Protein AF-A0AAV8DU02-F1 (afdb_monomer)

pLDDT: mean 76.35, std 19.29, range [28.73, 97.0]

Mean predicted aligned error: 10.82 Å

Organism: NCBI:txid906938

Foldseek 3Di:
DDDDPPPDPPPPVFDLLLVVLLVVLVVQLVCCVPPVDDPPPPDDPDQDFLLVQFDPNLSSLLLNLLSVLLLVLLQPDDPVCLPDDPVVLLVVLLVSLLVSLLVSLVVSLQVLCVVVVHDPADFDVVLVVCSNPDCVLSVCCVPVVCSLVSSQLSSCSNPVAGDPPDPDHNVCCSVCVSVNVVVVSSSSSSVNSVSVLVCVLPDNPGRHDPPDDPPDDRDRGPDDSVRSVVSCVSNPD

Secondary structure (DSSP, 8-state):
----------------HHHHHHHHHHHHHHHHHHH-S-------SS---GGGGS-HHHHHHHHHHHHHHHHHHHHTS-GGGGGS-HHHHHHHHHHHHHHHHHHHHHHHHHHHHHHHT-------HHHHHHHHH--HHHHHHHHSS-HHHHHHHHHHHHHSS--SS-S--HHHHHHHHHHHHHHHHHHHHHHHHHHHHHHHHS-S-SS--TTS-TT---------HHHHHHHHHTTT-

Structure (mmCIF, N/CA/C/O backbone):
data_AF-A0AAV8DU02-F1
#
_entry.id   AF-A0AAV8DU02-F1
#
loop_
_atom_site.group_PDB
_atom_site.id
_atom_site.type_symbol
_atom_site.label_atom_id
_atom_site.label_alt_id
_atom_site.label_comp_id
_atom_site.label_asym_id
_atom_site.label_entity_id
_atom_site.label_seq_id
_atom_site.pdbx_PDB_ins_code
_atom_site.Cartn_x
_atom_site.Cartn_y
_atom_site.Cartn_z
_atom_site.occupancy
_atom_site.B_iso_or_equiv
_atom_site.auth_seq_id
_atom_site.auth_comp_id
_atom_site.auth_asym_id
_atom_site.auth_atom_id
_atom_site.pdbx_PDB_model_num
ATOM 1 N N . MET A 1 1 ? 17.776 -3.345 -49.960 1.00 33.22 1 MET A N 1
ATOM 2 C CA . MET A 1 1 ? 16.920 -4.009 -48.946 1.00 33.22 1 MET A CA 1
ATOM 3 C C . MET A 1 1 ? 17.361 -3.497 -47.582 1.00 33.22 1 MET A C 1
ATOM 5 O O . MET A 1 1 ? 18.556 -3.377 -47.376 1.00 33.22 1 MET A O 1
ATOM 9 N N . LYS A 1 2 ? 16.470 -2.900 -46.781 1.00 35.75 2 LYS A N 1
ATOM 10 C CA . LYS A 1 2 ? 15.682 -3.590 -45.738 1.00 35.75 2 LYS A CA 1
ATOM 11 C C . LYS A 1 2 ? 16.551 -4.447 -44.803 1.00 35.75 2 LYS A C 1
ATOM 13 O O . LYS A 1 2 ? 16.838 -5.581 -45.151 1.00 35.75 2 LYS A O 1
ATOM 18 N N . PHE A 1 3 ? 16.821 -3.928 -43.606 1.00 30.23 3 PHE A N 1
ATOM 19 C CA . PHE A 1 3 ? 16.152 -4.408 -42.391 1.00 30.23 3 PHE A CA 1
ATOM 20 C C . PHE A 1 3 ? 15.810 -3.204 -41.504 1.00 30.23 3 PHE A C 1
ATOM 22 O O . PHE A 1 3 ? 16.674 -2.624 -40.860 1.00 30.23 3 PHE A O 1
ATOM 29 N N . SER A 1 4 ? 14.536 -2.811 -41.508 1.00 28.73 4 SER A N 1
ATOM 30 C CA . SER A 1 4 ? 13.951 -2.041 -40.411 1.00 28.73 4 SER A CA 1
ATOM 31 C C . SER A 1 4 ? 13.272 -3.076 -39.524 1.00 28.73 4 SER A C 1
ATOM 33 O O . SER A 1 4 ? 12.385 -3.790 -39.996 1.00 28.73 4 SER A O 1
ATOM 35 N N . VAL A 1 5 ? 13.758 -3.227 -38.293 1.00 34.56 5 VAL A N 1
ATOM 36 C CA . VAL A 1 5 ? 13.117 -4.082 -37.293 1.00 34.56 5 VAL A CA 1
ATOM 37 C C . VAL A 1 5 ? 12.001 -3.250 -36.677 1.00 34.56 5 VAL A C 1
ATOM 39 O O . VAL A 1 5 ? 12.242 -2.429 -35.797 1.00 34.56 5 VAL A O 1
ATOM 42 N N . ASP A 1 6 ? 10.792 -3.417 -37.211 1.00 29.67 6 ASP A N 1
ATOM 43 C CA . ASP A 1 6 ? 9.573 -2.807 -36.682 1.00 29.67 6 ASP A CA 1
ATOM 44 C C . ASP A 1 6 ? 9.260 -3.481 -35.337 1.00 29.67 6 ASP A C 1
ATOM 46 O O . ASP A 1 6 ? 8.565 -4.496 -35.287 1.00 29.67 6 ASP A O 1
ATOM 50 N N . PHE A 1 7 ? 9.858 -2.967 -34.254 1.00 33.91 7 PHE A N 1
ATOM 51 C CA . PHE A 1 7 ? 9.715 -3.472 -32.883 1.00 33.91 7 PHE A CA 1
ATOM 52 C C . PHE A 1 7 ? 8.338 -3.084 -32.320 1.00 33.91 7 PHE A C 1
ATOM 54 O O . PHE A 1 7 ? 8.209 -2.425 -31.287 1.00 33.91 7 PHE A O 1
ATOM 61 N N . ARG A 1 8 ? 7.276 -3.474 -33.034 1.00 35.09 8 ARG A N 1
ATOM 62 C CA . ARG A 1 8 ? 5.919 -3.447 -32.500 1.00 35.09 8 ARG A CA 1
ATOM 63 C C . ARG A 1 8 ? 5.911 -4.383 -31.315 1.00 35.09 8 ARG A C 1
ATOM 65 O O . ARG A 1 8 ? 6.136 -5.578 -31.480 1.00 35.09 8 ARG A O 1
ATOM 72 N N . ALA A 1 9 ? 5.652 -3.825 -30.140 1.00 36.75 9 ALA A N 1
ATOM 73 C CA . ALA A 1 9 ? 5.413 -4.623 -28.959 1.00 36.75 9 ALA A CA 1
ATOM 74 C C . ALA A 1 9 ? 4.342 -5.669 -29.287 1.00 36.75 9 ALA A C 1
ATOM 76 O O . ALA A 1 9 ? 3.215 -5.307 -29.648 1.00 36.75 9 ALA A O 1
ATOM 77 N N . ASP A 1 10 ? 4.688 -6.949 -29.133 1.00 32.97 10 ASP A N 1
ATOM 78 C CA . ASP A 1 10 ? 3.679 -7.969 -28.898 1.00 32.97 10 ASP A CA 1
ATOM 79 C C . ASP A 1 10 ? 2.858 -7.464 -27.722 1.00 32.97 10 ASP A C 1
ATOM 81 O O . ASP A 1 10 ? 3.363 -7.305 -26.607 1.00 32.97 10 ASP A O 1
ATOM 85 N N . LYS A 1 11 ? 1.600 -7.114 -27.995 1.00 40.47 11 LYS A N 1
ATOM 86 C CA . LYS A 1 11 ? 0.711 -6.529 -26.999 1.00 40.47 11 LYS A CA 1
ATOM 87 C C . LYS A 1 11 ? 0.185 -7.654 -26.117 1.00 40.47 11 LYS A C 1
ATOM 89 O O . LYS A 1 11 ? -1.005 -7.974 -26.155 1.00 40.47 11 LYS A O 1
ATOM 94 N N . TYR A 1 12 ? 1.103 -8.252 -25.348 1.00 43.84 12 TYR A N 1
ATOM 95 C CA . TYR A 1 12 ? 0.804 -9.104 -24.207 1.00 43.84 12 TYR A CA 1
ATOM 96 C C . TYR A 1 12 ? -0.349 -8.446 -23.469 1.00 43.84 12 TYR A C 1
ATOM 98 O O . TYR A 1 12 ? -0.297 -7.258 -23.136 1.00 43.84 12 TYR A O 1
ATOM 106 N N . LYS A 1 13 ? -1.442 -9.195 -23.331 1.00 42.75 13 LYS A N 1
ATOM 107 C CA . LYS A 1 13 ? -2.699 -8.687 -22.794 1.00 42.75 13 LYS A CA 1
ATOM 108 C C . LYS A 1 13 ? -2.514 -8.530 -21.289 1.00 42.75 13 LYS A C 1
ATOM 110 O O . LYS A 1 13 ? -2.884 -9.429 -20.539 1.00 42.75 13 LYS A O 1
ATOM 115 N N . SER A 1 14 ? -1.838 -7.441 -20.912 1.00 48.66 14 SER A N 1
ATOM 116 C CA . SER A 1 14 ? -1.324 -7.206 -19.567 1.00 48.66 14 SER A CA 1
ATOM 117 C C . SER A 1 14 ? -2.431 -7.478 -18.568 1.00 48.66 14 SER A C 1
ATOM 119 O O . SER A 1 14 ? -3.532 -6.932 -18.693 1.00 48.66 14 SER A O 1
ATOM 121 N N . LYS A 1 15 ? -2.153 -8.395 -17.642 1.00 60.47 15 LYS A N 1
ATOM 122 C CA . LYS A 1 15 ? -3.077 -8.730 -16.569 1.00 60.47 15 LYS A CA 1
ATOM 123 C C . LYS A 1 15 ? -3.282 -7.439 -15.787 1.00 60.47 15 LYS A C 1
ATOM 125 O O . LYS A 1 15 ? -2.299 -6.826 -15.384 1.00 60.47 15 LYS A O 1
ATOM 130 N N . ASP A 1 16 ? -4.517 -6.976 -15.641 1.00 83.25 16 ASP A N 1
ATOM 131 C CA . ASP A 1 16 ? -4.747 -5.732 -14.913 1.00 83.25 16 ASP A CA 1
ATOM 132 C C . ASP A 1 16 ? -4.581 -5.994 -13.414 1.00 83.25 16 ASP A C 1
ATOM 134 O O . ASP A 1 16 ? -5.523 -6.374 -12.721 1.00 83.25 16 ASP A O 1
ATOM 138 N N . PHE A 1 17 ? -3.341 -5.838 -12.945 1.00 85.81 17 PHE A N 1
ATOM 139 C CA . PHE A 1 17 ? -2.929 -6.052 -11.560 1.00 85.81 17 PHE A CA 1
ATOM 140 C C . PHE A 1 17 ? -3.779 -5.241 -10.579 1.00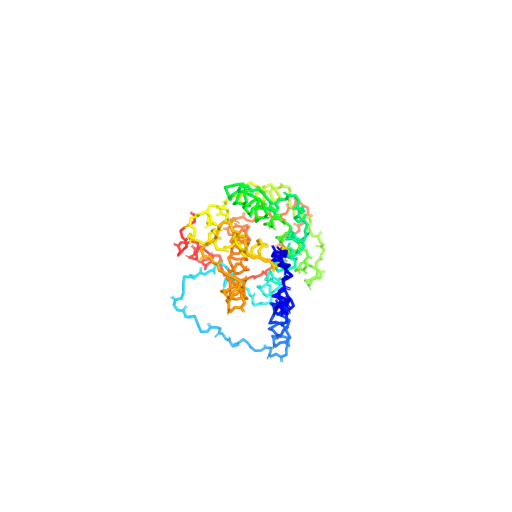 85.81 17 PHE A C 1
ATOM 142 O O . PHE A 1 17 ? -4.026 -5.703 -9.468 1.00 85.81 17 PHE A O 1
ATOM 149 N N . TRP A 1 18 ? -4.255 -4.063 -10.998 1.00 90.75 18 TRP A N 1
ATOM 150 C CA . TRP A 1 18 ? -5.127 -3.221 -10.191 1.00 90.75 18 TRP A CA 1
ATOM 151 C C . TRP A 1 18 ? -6.509 -3.856 -10.040 1.00 90.75 18 TRP A C 1
ATOM 153 O O . TRP A 1 18 ? -6.942 -4.083 -8.913 1.00 90.75 18 TRP A O 1
ATOM 163 N N . SER A 1 19 ? -7.159 -4.219 -11.152 1.00 89.81 19 SER A N 1
ATOM 164 C CA . SER A 1 19 ? -8.464 -4.897 -11.128 1.00 89.81 19 SER A CA 1
ATOM 165 C C . SER A 1 19 ? -8.408 -6.260 -10.425 1.00 89.81 19 SER A C 1
ATOM 167 O O . SER A 1 19 ? -9.344 -6.614 -9.715 1.00 89.81 19 SER A O 1
ATOM 169 N N . GLU A 1 20 ? -7.320 -7.026 -10.565 1.00 89.81 20 GLU A N 1
ATOM 170 C CA . GLU A 1 20 ? -7.157 -8.304 -9.855 1.00 89.81 20 GLU A CA 1
ATOM 171 C C . GLU A 1 20 ? -6.984 -8.109 -8.341 1.00 89.81 20 GLU A C 1
ATOM 173 O O . GLU A 1 20 ? -7.655 -8.788 -7.562 1.00 89.81 20 GLU A O 1
ATOM 178 N N . ALA A 1 21 ? -6.111 -7.190 -7.913 1.00 87.38 21 ALA A N 1
ATOM 179 C CA . ALA A 1 21 ? -5.932 -6.885 -6.493 1.00 87.38 21 ALA A CA 1
ATOM 180 C C . ALA A 1 21 ? -7.222 -6.314 -5.879 1.00 87.38 21 ALA A C 1
ATOM 182 O O . ALA A 1 21 ? -7.568 -6.644 -4.745 1.00 87.38 21 ALA A O 1
ATOM 183 N N . GLN A 1 22 ? -7.961 -5.503 -6.643 1.00 89.94 22 GLN A N 1
ATOM 184 C CA . GLN A 1 22 ? -9.248 -4.957 -6.229 1.00 89.94 22 GLN A CA 1
ATOM 185 C C . GLN A 1 22 ? -10.310 -6.055 -6.086 1.00 89.94 22 GLN A C 1
ATOM 187 O O . GLN A 1 22 ? -10.988 -6.076 -5.064 1.00 89.94 22 GLN A O 1
ATOM 192 N N . SER A 1 23 ? -10.411 -6.990 -7.041 1.00 88.94 23 SER A N 1
ATOM 193 C CA . SER A 1 23 ? -11.350 -8.124 -6.975 1.00 88.94 23 SER A CA 1
ATOM 194 C C . SER A 1 23 ? -11.148 -8.928 -5.688 1.00 88.94 23 SER A C 1
ATOM 196 O O . SER A 1 23 ? -12.072 -9.047 -4.892 1.00 88.94 23 SER A O 1
ATOM 198 N N . LYS A 1 24 ? -9.905 -9.343 -5.397 1.00 88.81 24 LYS A N 1
ATOM 199 C CA . LYS A 1 24 ? -9.563 -10.103 -4.178 1.00 88.81 24 LYS A CA 1
ATOM 200 C C . LYS A 1 24 ? -9.912 -9.363 -2.881 1.00 88.81 24 LYS A C 1
ATOM 202 O O . LYS A 1 24 ? -10.336 -9.990 -1.913 1.00 88.81 24 LYS A O 1
ATOM 207 N N . LEU A 1 25 ? -9.722 -8.041 -2.841 1.00 86.75 25 LEU A N 1
ATOM 208 C CA . LEU A 1 25 ? -10.067 -7.225 -1.671 1.00 86.75 25 LEU A CA 1
ATOM 209 C C . LEU A 1 25 ? -11.584 -7.029 -1.527 1.00 86.75 25 LEU A C 1
ATOM 211 O O . LEU A 1 25 ? -12.086 -7.073 -0.406 1.00 86.75 25 LEU A O 1
ATOM 215 N N . SER A 1 26 ? -12.316 -6.863 -2.632 1.00 85.69 26 SER A N 1
ATOM 216 C CA . SER A 1 26 ? -13.785 -6.826 -2.637 1.00 85.69 26 SER A CA 1
ATOM 217 C C . SER A 1 26 ? -14.388 -8.166 -2.209 1.00 85.69 26 SER A C 1
ATOM 219 O O . SER A 1 26 ? -15.243 -8.181 -1.330 1.00 85.69 26 SER A O 1
ATOM 221 N N . GLU A 1 27 ? -13.891 -9.283 -2.744 1.00 87.38 27 GLU A N 1
ATOM 222 C CA . GLU A 1 27 ? -14.282 -10.645 -2.354 1.00 87.38 27 GLU A CA 1
ATOM 223 C C . GLU A 1 27 ? -14.093 -10.863 -0.840 1.00 87.38 27 GLU A C 1
ATOM 225 O O . GLU A 1 27 ? -15.027 -11.269 -0.151 1.00 87.38 27 GLU A O 1
ATOM 230 N N . ALA A 1 28 ? -12.929 -10.495 -0.288 1.00 82.19 28 ALA A N 1
ATOM 231 C CA . ALA A 1 28 ? -12.651 -10.614 1.148 1.00 82.19 28 ALA A CA 1
ATOM 232 C C . ALA A 1 28 ? -13.541 -9.715 2.036 1.00 82.19 28 ALA A C 1
ATOM 234 O O . ALA A 1 28 ? -13.894 -10.106 3.151 1.00 82.19 28 ALA A O 1
ATOM 235 N N . LEU A 1 29 ? -13.914 -8.520 1.560 1.00 80.75 29 LEU A N 1
ATOM 236 C CA . LEU A 1 29 ? -14.854 -7.630 2.253 1.00 80.75 29 LEU A CA 1
ATOM 237 C C . LEU A 1 29 ? -16.284 -8.196 2.236 1.00 80.75 29 LEU A C 1
ATOM 239 O O . LEU A 1 29 ? -16.961 -8.189 3.266 1.00 80.75 29 LEU A O 1
ATOM 243 N N . GLU A 1 30 ? -16.738 -8.724 1.098 1.00 80.56 30 GLU A N 1
ATOM 244 C CA . GLU A 1 30 ? -18.070 -9.326 0.959 1.00 80.56 30 GLU A CA 1
ATOM 245 C C . GLU A 1 30 ? -18.213 -10.629 1.764 1.00 80.56 30 GLU A C 1
ATOM 247 O O . GLU A 1 30 ? -19.247 -10.829 2.409 1.00 80.56 30 GLU A O 1
ATOM 252 N N . GLU A 1 31 ? -17.183 -11.483 1.803 1.00 77.31 31 GLU A N 1
ATOM 253 C CA . GLU A 1 31 ? -17.175 -12.685 2.652 1.00 77.31 31 GLU A CA 1
ATOM 254 C C . GLU A 1 31 ? -17.281 -12.343 4.147 1.00 77.31 31 GLU A C 1
ATOM 256 O O . GLU A 1 31 ? -18.004 -13.019 4.885 1.00 77.31 31 GLU A O 1
ATOM 261 N N . ASN A 1 32 ? -16.606 -11.284 4.612 1.00 66.19 32 ASN A N 1
ATOM 262 C CA . ASN A 1 32 ? -16.661 -10.876 6.018 1.00 66.19 32 ASN A CA 1
ATOM 263 C C . ASN A 1 32 ? -18.067 -10.380 6.414 1.00 66.19 32 ASN A C 1
ATOM 265 O O . ASN A 1 32 ? -18.619 -10.822 7.425 1.00 66.19 32 ASN A O 1
ATOM 269 N N . ILE A 1 33 ? -18.695 -9.554 5.565 1.00 60.31 33 ILE A N 1
ATOM 270 C CA . ILE A 1 33 ? -20.078 -9.071 5.752 1.00 60.31 33 ILE A CA 1
ATOM 271 C C . ILE A 1 33 ? -21.078 -10.238 5.820 1.00 60.31 33 ILE A C 1
ATOM 273 O O . ILE A 1 33 ? -22.035 -10.189 6.593 1.00 60.31 33 ILE A O 1
ATOM 277 N N . GLN A 1 34 ? -20.869 -11.292 5.024 1.00 56.88 34 GLN A N 1
ATOM 278 C CA . GLN A 1 34 ? -21.771 -12.448 4.968 1.00 56.88 34 GLN A CA 1
ATOM 279 C C . GLN A 1 34 ? -21.568 -13.465 6.101 1.00 56.88 34 GLN A C 1
ATOM 281 O O . GLN A 1 34 ? -22.504 -14.199 6.418 1.00 56.88 34 GLN A O 1
ATOM 286 N N . THR A 1 35 ? -20.368 -13.562 6.687 1.00 51.28 35 THR A N 1
ATOM 287 C CA . THR A 1 35 ? -20.036 -14.676 7.597 1.00 51.28 35 THR A CA 1
ATOM 288 C C . THR A 1 35 ? -20.280 -14.394 9.075 1.00 51.28 35 THR A C 1
ATOM 290 O O . THR A 1 35 ? -20.673 -15.324 9.775 1.00 51.28 35 THR A O 1
ATOM 293 N N . GLY A 1 36 ? -20.088 -13.162 9.562 1.00 43.88 36 GLY A N 1
ATOM 294 C CA . GLY A 1 36 ? -20.494 -12.700 10.907 1.00 43.88 36 GLY A CA 1
ATOM 295 C C . GLY A 1 36 ? -19.833 -13.362 12.136 1.00 43.88 36 GLY A C 1
ATOM 296 O O . GLY A 1 36 ? -19.846 -12.783 13.221 1.00 43.88 36 GLY A O 1
ATOM 297 N N . GLU A 1 37 ? -19.230 -14.543 11.993 1.00 39.03 37 GLU A N 1
ATOM 298 C CA . GLU A 1 37 ? -18.521 -15.276 13.043 1.00 39.03 37 GLU A CA 1
ATOM 299 C C . GLU A 1 37 ? -17.003 -15.199 12.840 1.00 39.03 37 GLU A C 1
ATOM 301 O O . GLU A 1 37 ? -16.478 -15.600 11.797 1.00 39.03 37 GLU A O 1
ATOM 306 N N . LEU A 1 38 ? -16.267 -14.761 13.869 1.00 41.56 38 LEU A N 1
ATOM 307 C CA . LEU A 1 38 ? -14.804 -14.735 13.834 1.00 41.56 38 LEU A CA 1
ATOM 308 C C . LEU A 1 38 ? -14.224 -16.157 13.752 1.00 41.56 38 LEU A C 1
ATOM 310 O O . LEU A 1 38 ? -13.916 -16.792 14.766 1.00 41.56 38 LEU A O 1
ATOM 314 N N . LYS A 1 39 ? -13.927 -16.609 12.531 1.00 35.16 39 LYS A N 1
ATOM 315 C CA . LYS A 1 39 ? -12.893 -17.622 12.286 1.00 35.16 39 LYS A CA 1
ATOM 316 C C . LYS A 1 39 ? -11.545 -17.021 12.677 1.00 35.16 39 LYS A C 1
ATOM 318 O O . LYS A 1 39 ? -10.840 -16.472 11.837 1.00 35.16 39 LYS A O 1
ATOM 323 N N . SER A 1 40 ? -11.200 -17.110 13.963 1.00 40.12 40 SER A N 1
ATOM 324 C CA . SER A 1 40 ? -9.951 -16.571 14.506 1.00 40.12 40 SER A CA 1
ATOM 325 C C . SER A 1 40 ? -8.765 -17.023 13.653 1.00 40.12 40 SER A C 1
ATOM 327 O O . SER A 1 40 ? -8.490 -18.227 13.570 1.00 40.12 40 SER A O 1
ATOM 329 N N . GLU A 1 41 ? -8.076 -16.069 13.022 1.00 42.94 41 GLU A N 1
ATOM 330 C CA . GLU A 1 41 ? -6.932 -16.346 12.156 1.00 42.94 41 GLU A CA 1
ATOM 331 C C . GLU A 1 41 ? -5.909 -17.181 12.934 1.00 42.94 41 GLU A C 1
ATOM 333 O O . GLU A 1 41 ? -5.359 -16.745 13.953 1.00 42.94 41 GLU A O 1
ATOM 338 N N . LYS A 1 42 ? -5.670 -18.420 12.481 1.00 36.62 42 LYS A N 1
ATOM 339 C CA . LYS A 1 42 ? -4.657 -19.293 13.080 1.00 36.62 42 LYS A CA 1
ATOM 340 C C . LYS A 1 42 ? -3.306 -18.617 12.894 1.00 36.62 42 LYS A C 1
ATOM 342 O O . LYS A 1 42 ? -2.753 -18.680 11.802 1.00 36.62 42 LYS A O 1
ATOM 347 N N . ARG A 1 43 ? -2.792 -17.987 13.956 1.00 40.09 43 ARG A N 1
ATOM 348 C CA . ARG A 1 43 ? -1.531 -17.231 13.967 1.00 40.09 43 ARG A CA 1
ATOM 349 C C . ARG A 1 43 ? -0.357 -18.114 13.534 1.00 40.09 43 ARG A C 1
ATOM 351 O O . ARG A 1 43 ? 0.306 -18.753 14.351 1.00 40.09 43 ARG A O 1
ATOM 358 N N . THR A 1 44 ? -0.115 -18.159 12.228 1.00 37.44 44 THR A N 1
ATOM 359 C CA . THR A 1 44 ? 1.083 -18.728 11.615 1.00 37.44 44 THR A CA 1
ATOM 360 C C . THR A 1 44 ? 2.310 -17.969 12.104 1.00 37.44 44 THR A C 1
ATOM 362 O O . THR A 1 44 ? 2.225 -16.781 12.405 1.00 37.44 44 THR A O 1
ATOM 365 N N . LYS A 1 45 ? 3.462 -18.646 12.178 1.00 40.19 45 LYS A N 1
ATOM 366 C CA . LYS A 1 45 ? 4.707 -18.136 12.786 1.00 40.19 45 LYS A CA 1
ATOM 367 C C . LYS A 1 45 ? 5.438 -17.074 11.936 1.00 40.19 45 LYS A C 1
ATOM 369 O O . LYS A 1 45 ? 6.650 -17.154 11.767 1.00 40.19 45 LYS A O 1
ATOM 374 N N . HIS A 1 46 ? 4.711 -16.116 11.372 1.00 44.59 46 HIS A N 1
ATOM 375 C CA . HIS A 1 46 ? 5.291 -14.954 10.705 1.00 44.59 46 HIS A CA 1
ATOM 376 C C . HIS A 1 46 ? 5.681 -13.873 11.718 1.00 44.59 46 HIS A C 1
ATOM 378 O O . HIS A 1 46 ? 5.174 -13.839 12.840 1.00 44.59 46 HIS A O 1
ATOM 384 N N . VAL A 1 47 ? 6.580 -12.982 11.292 1.00 50.72 47 VAL A N 1
ATOM 385 C CA . VAL A 1 47 ? 6.893 -11.730 11.995 1.00 50.72 47 VAL A CA 1
ATOM 386 C C . VAL A 1 47 ? 5.575 -10.977 12.254 1.00 50.72 47 VAL A C 1
ATOM 388 O O . VAL A 1 47 ? 4.784 -10.840 11.316 1.00 50.72 47 VAL A O 1
ATOM 391 N N . PRO A 1 48 ? 5.291 -10.531 13.492 1.00 68.06 48 PRO A N 1
ATOM 392 C CA . PRO A 1 48 ? 3.978 -10.001 13.849 1.00 68.06 48 PRO A CA 1
ATOM 393 C C . PRO A 1 48 ? 3.761 -8.610 13.244 1.00 68.06 48 PRO A C 1
ATOM 395 O O . PRO A 1 48 ? 4.146 -7.615 13.841 1.00 68.06 48 PRO A O 1
ATOM 398 N N . LEU A 1 49 ? 3.142 -8.521 12.063 1.00 78.38 49 LEU A N 1
ATOM 399 C CA . LEU A 1 49 ? 2.848 -7.226 11.440 1.00 78.38 49 LEU A CA 1
ATOM 400 C C . LEU A 1 49 ? 1.887 -6.393 12.301 1.00 78.38 49 LEU A C 1
ATOM 402 O O . LEU A 1 49 ? 0.897 -6.903 12.828 1.00 78.38 49 LEU A O 1
ATOM 406 N N . ASN A 1 50 ? 2.127 -5.084 12.333 1.00 84.88 50 ASN A N 1
ATOM 407 C CA . ASN A 1 50 ? 1.238 -4.063 12.889 1.00 84.88 50 ASN A CA 1
ATOM 408 C C . ASN A 1 50 ? -0.144 -4.125 12.229 1.00 84.88 50 ASN A C 1
ATOM 410 O O . ASN A 1 50 ? -1.162 -3.907 12.877 1.00 84.88 50 ASN A O 1
ATOM 414 N N . LEU A 1 51 ? -0.185 -4.501 10.948 1.00 86.56 51 LEU A N 1
ATOM 415 C CA . LEU A 1 51 ? -1.417 -4.715 10.194 1.00 86.56 51 LEU A CA 1
ATOM 416 C C . LEU A 1 51 ? -2.337 -5.783 10.829 1.00 86.56 51 LEU A C 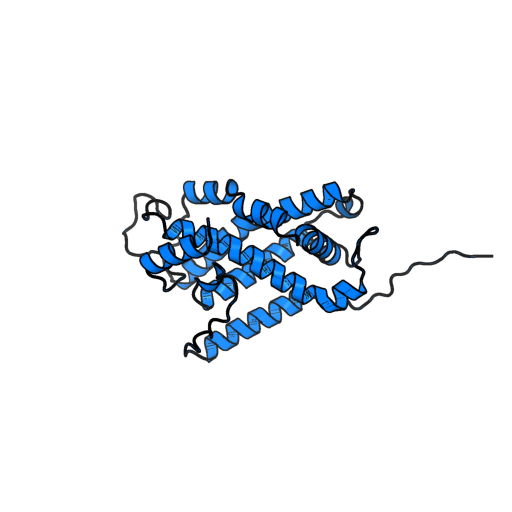1
ATOM 418 O O . LEU A 1 51 ? -3.554 -5.639 10.786 1.00 86.56 51 LEU A O 1
ATOM 422 N N . PHE A 1 52 ? -1.779 -6.814 11.479 1.00 84.38 52 PHE A N 1
ATOM 423 C CA . PHE A 1 52 ? -2.549 -7.847 12.194 1.00 84.38 52 PHE A CA 1
ATOM 424 C C . PHE A 1 52 ? -2.964 -7.441 13.619 1.00 84.38 52 PHE A C 1
ATOM 426 O O . PHE A 1 52 ? -3.646 -8.209 14.298 1.00 84.38 52 PHE A O 1
ATOM 433 N N . ALA A 1 53 ? -2.564 -6.255 14.088 1.00 84.94 53 ALA A N 1
ATOM 434 C CA . ALA A 1 53 ? -3.108 -5.665 15.309 1.00 84.94 53 ALA A CA 1
ATOM 435 C C . ALA A 1 53 ? -4.517 -5.101 15.091 1.00 84.94 53 ALA A C 1
ATOM 437 O O . ALA A 1 53 ? -5.300 -5.057 16.034 1.00 84.94 53 ALA A O 1
ATOM 438 N N . LEU A 1 54 ? -4.808 -4.665 13.861 1.00 85.44 54 LEU A N 1
ATOM 439 C CA . LEU A 1 54 ? -6.097 -4.118 13.458 1.00 85.44 54 LEU A CA 1
ATOM 440 C C . LEU A 1 54 ? -7.145 -5.223 13.316 1.00 85.44 54 LEU A C 1
ATOM 442 O O . LEU A 1 54 ? -6.848 -6.336 12.852 1.00 85.44 54 LEU A O 1
ATOM 446 N N . ASP A 1 55 ? -8.382 -4.876 13.656 1.00 85.06 55 ASP A N 1
ATOM 447 C CA . ASP A 1 55 ? -9.539 -5.728 13.408 1.00 85.06 55 ASP A CA 1
ATOM 448 C C . ASP A 1 55 ? -9.760 -5.870 11.883 1.00 85.06 55 ASP A C 1
ATOM 450 O O . ASP A 1 55 ? -9.311 -5.037 11.090 1.00 85.06 55 ASP A O 1
ATOM 454 N N . LEU A 1 56 ? -10.383 -6.971 11.446 1.00 85.25 56 LEU A N 1
ATOM 455 C CA . LEU A 1 56 ? -10.355 -7.397 10.036 1.00 85.25 56 LEU A CA 1
ATOM 456 C C . LEU A 1 56 ? -10.956 -6.359 9.070 1.00 85.25 56 LEU A C 1
ATOM 458 O O . LEU A 1 56 ? -10.398 -6.115 8.003 1.00 85.25 56 LEU A O 1
ATOM 462 N N . ASP A 1 57 ? -12.050 -5.715 9.468 1.00 87.44 57 ASP A N 1
ATOM 463 C CA . ASP A 1 57 ? -12.754 -4.715 8.665 1.00 87.44 57 ASP A CA 1
ATOM 464 C C . ASP A 1 57 ? -11.907 -3.451 8.386 1.00 87.44 57 ASP A C 1
ATOM 466 O O . ASP A 1 57 ? -11.652 -3.165 7.208 1.00 87.44 57 ASP A O 1
ATOM 470 N N . PRO A 1 58 ? -11.386 -2.725 9.403 1.00 89.56 58 PRO A N 1
ATOM 471 C CA . PRO A 1 58 ? -10.452 -1.621 9.169 1.00 89.56 58 PRO A CA 1
ATOM 472 C C . PRO A 1 58 ? -9.184 -2.034 8.415 1.00 89.56 58 PRO A C 1
ATOM 474 O O . PRO A 1 58 ? -8.661 -1.267 7.608 1.00 89.56 58 PRO A O 1
ATOM 477 N N . ARG A 1 59 ? -8.692 -3.261 8.636 1.00 92.06 59 ARG A N 1
ATOM 478 C CA . ARG A 1 59 ? -7.507 -3.804 7.955 1.00 92.06 59 ARG A CA 1
ATOM 479 C C . ARG A 1 59 ? -7.721 -3.956 6.445 1.00 92.06 59 ARG A C 1
ATOM 481 O O . ARG A 1 59 ? -6.851 -3.570 5.664 1.00 92.06 59 ARG A O 1
ATOM 488 N N . LEU A 1 60 ? -8.867 -4.503 6.031 1.00 90.88 60 LEU A N 1
ATOM 489 C CA . LEU A 1 60 ? -9.222 -4.663 4.616 1.00 90.88 60 LEU A CA 1
ATOM 490 C C . LEU A 1 60 ? -9.474 -3.307 3.939 1.00 90.88 60 LEU A C 1
ATOM 492 O O . LEU A 1 60 ? -9.007 -3.092 2.819 1.00 90.88 60 LEU A O 1
ATOM 496 N N . ARG A 1 61 ? -10.124 -2.359 4.631 1.00 94.25 61 ARG A N 1
ATOM 497 C CA . ARG A 1 61 ? -10.302 -0.986 4.123 1.00 94.25 61 ARG A CA 1
ATOM 498 C C . ARG A 1 61 ? -8.974 -0.246 3.966 1.00 94.25 61 ARG A C 1
ATOM 500 O O . ARG A 1 61 ? -8.739 0.341 2.911 1.00 94.25 61 ARG A O 1
ATOM 507 N N . LEU A 1 62 ? -8.056 -0.353 4.930 1.00 95.75 62 LEU A N 1
ATOM 508 C CA . LEU A 1 62 ? -6.704 0.204 4.807 1.00 95.75 62 LEU A CA 1
ATOM 509 C C . LEU A 1 62 ? -5.969 -0.343 3.569 1.00 9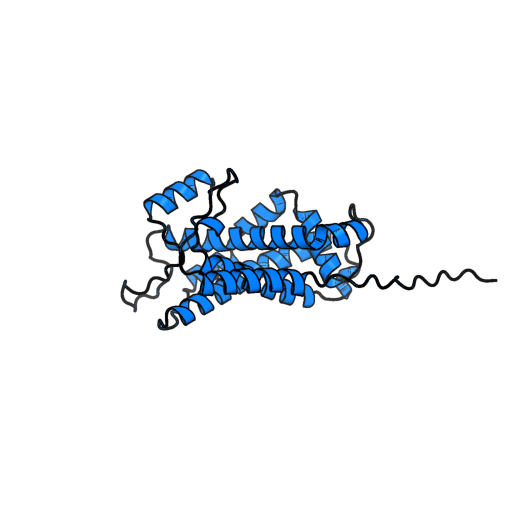5.75 62 LEU A C 1
ATOM 511 O O . LEU A 1 62 ? -5.355 0.431 2.831 1.00 95.75 62 LEU A O 1
ATOM 515 N N . LEU A 1 63 ? -6.058 -1.650 3.297 1.00 96.00 63 LEU A N 1
ATOM 516 C CA . LEU A 1 63 ? -5.479 -2.262 2.092 1.00 96.00 63 LEU A CA 1
ATOM 517 C C . LEU A 1 63 ? -6.128 -1.734 0.798 1.00 96.00 63 LEU A C 1
ATOM 519 O O . LEU A 1 63 ? -5.407 -1.382 -0.136 1.00 96.00 63 LEU A O 1
ATOM 523 N N . ALA A 1 64 ? -7.458 -1.604 0.751 1.00 94.94 64 ALA A N 1
ATOM 524 C CA . ALA A 1 64 ? -8.177 -1.074 -0.412 1.00 94.94 64 ALA A CA 1
ATOM 525 C C . ALA A 1 64 ? -7.841 0.404 -0.703 1.00 94.94 64 ALA A C 1
ATOM 527 O O . ALA A 1 64 ? -7.577 0.771 -1.851 1.00 94.94 64 ALA A O 1
ATOM 528 N N . ILE A 1 65 ? -7.765 1.249 0.330 1.00 96.69 65 ILE A N 1
ATOM 529 C CA . ILE A 1 65 ? -7.375 2.664 0.198 1.00 96.69 65 ILE A CA 1
ATOM 530 C C . ILE A 1 65 ? -5.896 2.779 -0.199 1.00 96.69 65 ILE A C 1
ATOM 532 O O . ILE A 1 65 ? -5.545 3.623 -1.027 1.00 96.69 65 ILE A O 1
ATOM 536 N N . THR A 1 66 ? -5.033 1.903 0.329 1.00 97.00 66 THR A N 1
ATOM 537 C CA . THR A 1 66 ? -3.620 1.810 -0.077 1.00 97.00 66 THR A CA 1
ATOM 538 C C . THR A 1 66 ? -3.502 1.473 -1.562 1.00 97.00 66 THR A C 1
ATOM 540 O O . THR A 1 66 ? -2.762 2.152 -2.272 1.00 97.00 66 THR A O 1
ATOM 543 N N . LEU A 1 67 ? -4.269 0.490 -2.048 1.00 96.88 67 LEU A N 1
ATOM 544 C CA . LEU A 1 67 ? -4.315 0.103 -3.461 1.00 96.88 67 LEU A CA 1
ATOM 545 C C . LEU A 1 67 ? -4.777 1.259 -4.354 1.00 96.88 67 LEU A C 1
ATOM 547 O O . LEU A 1 67 ? -4.070 1.607 -5.299 1.00 96.88 67 LEU A O 1
ATOM 551 N N . GLN A 1 68 ? -5.906 1.895 -4.026 1.00 96.00 68 GLN A N 1
ATOM 552 C CA . GLN A 1 68 ? -6.435 3.018 -4.804 1.00 96.00 68 GLN A CA 1
ATOM 553 C C . GLN A 1 68 ? -5.432 4.177 -4.867 1.00 96.00 68 GLN A C 1
ATOM 555 O O . GLN A 1 68 ? -5.137 4.691 -5.942 1.00 96.00 68 GLN A O 1
ATOM 560 N N . LYS A 1 69 ? -4.872 4.592 -3.724 1.00 96.75 69 LYS A N 1
ATOM 561 C CA . LYS A 1 69 ? -3.952 5.737 -3.675 1.00 96.75 69 LYS A CA 1
ATOM 562 C C . LYS A 1 69 ? -2.607 5.425 -4.327 1.00 96.75 69 LYS A C 1
ATOM 564 O O . LYS A 1 69 ? -2.021 6.322 -4.929 1.00 96.75 69 LYS A O 1
ATOM 569 N N . LEU A 1 70 ? -2.139 4.175 -4.258 1.00 96.81 70 LEU A N 1
ATOM 570 C CA . LEU A 1 70 ? -0.987 3.703 -5.025 1.00 96.81 70 LEU A CA 1
ATOM 571 C C . LEU A 1 70 ? -1.273 3.790 -6.531 1.00 96.81 70 LEU A C 1
ATOM 573 O O . LEU A 1 70 ? -0.470 4.381 -7.248 1.00 96.81 70 LEU A O 1
ATOM 577 N N . GLN A 1 71 ? -2.425 3.301 -6.998 1.00 96.19 71 GLN A N 1
ATOM 578 C CA . GLN A 1 71 ? -2.842 3.392 -8.402 1.00 96.19 71 GLN A CA 1
ATOM 579 C C . GLN A 1 71 ? -2.937 4.850 -8.886 1.00 96.19 71 GLN A C 1
ATOM 581 O O . GLN A 1 71 ? -2.328 5.192 -9.902 1.00 96.19 71 GLN A O 1
ATOM 586 N N . ASP A 1 72 ? -3.622 5.723 -8.133 1.00 95.25 72 ASP A N 1
ATOM 587 C CA . ASP A 1 72 ? -3.709 7.171 -8.393 1.00 95.25 72 ASP A CA 1
ATOM 588 C C . ASP A 1 72 ? -2.308 7.769 -8.605 1.00 95.25 72 ASP A C 1
ATOM 590 O O . ASP A 1 72 ? -2.030 8.428 -9.610 1.00 95.25 72 ASP A O 1
ATOM 594 N N . LYS A 1 73 ? -1.401 7.508 -7.654 1.00 95.19 73 LYS A N 1
ATOM 595 C CA . LYS A 1 73 ? -0.037 8.042 -7.652 1.00 95.19 73 LYS A CA 1
ATOM 596 C C . LYS A 1 73 ? 0.833 7.503 -8.774 1.00 95.19 73 LYS A C 1
ATOM 598 O O . LYS A 1 73 ? 1.587 8.287 -9.346 1.00 95.19 73 LYS A O 1
ATOM 603 N N . VAL A 1 74 ? 0.754 6.205 -9.073 1.00 95.25 74 VAL A N 1
ATOM 604 C CA . VAL A 1 74 ? 1.486 5.613 -10.198 1.00 95.25 74 VAL A CA 1
ATOM 605 C C . VAL A 1 74 ? 1.012 6.279 -11.485 1.00 95.25 74 VAL A C 1
ATOM 607 O O . VAL A 1 74 ? 1.833 6.842 -12.199 1.00 95.25 74 VAL A O 1
ATOM 610 N N . ASN A 1 75 ? -0.298 6.354 -11.728 1.00 93.38 75 ASN A N 1
ATOM 611 C CA . ASN A 1 75 ? -0.857 6.996 -12.924 1.00 93.38 75 ASN A CA 1
ATOM 612 C C . ASN A 1 75 ? -0.450 8.478 -13.078 1.00 93.38 75 ASN A C 1
ATOM 614 O O . ASN A 1 75 ? -0.282 8.950 -14.202 1.00 93.38 75 ASN A O 1
ATOM 618 N N . CYS A 1 76 ? -0.220 9.197 -11.973 1.00 93.31 76 CYS A N 1
ATOM 619 C CA . CYS A 1 76 ? 0.254 10.587 -11.978 1.00 93.31 76 CYS A CA 1
ATOM 620 C C . CYS A 1 76 ? 1.746 10.771 -12.334 1.00 93.31 76 CYS A C 1
ATOM 622 O O . CYS A 1 76 ? 2.194 11.910 -12.476 1.00 93.31 76 CYS A O 1
ATOM 624 N N . ILE A 1 77 ? 2.536 9.700 -12.480 1.00 92.88 77 ILE A N 1
ATOM 625 C CA . ILE A 1 77 ? 3.945 9.792 -12.898 1.00 92.88 77 ILE A CA 1
ATOM 626 C C . ILE A 1 77 ? 4.030 10.382 -14.320 1.00 92.88 77 ILE A C 1
ATOM 628 O O . ILE A 1 77 ? 3.377 9.898 -15.249 1.00 92.88 77 ILE A O 1
ATOM 632 N N . LEU A 1 78 ? 4.858 11.416 -14.505 1.00 89.19 78 LEU A N 1
ATOM 633 C CA . LEU A 1 78 ? 5.071 12.077 -15.800 1.00 89.19 78 LEU A CA 1
ATOM 634 C C . LEU A 1 78 ? 5.822 11.162 -16.779 1.00 89.19 78 LEU A C 1
ATOM 636 O O . LEU A 1 78 ? 6.782 10.498 -16.387 1.00 89.19 78 LEU A O 1
ATOM 640 N N . HIS A 1 79 ? 5.449 11.179 -18.063 1.00 85.69 79 HIS A N 1
ATOM 641 C CA . HIS A 1 79 ? 6.106 10.349 -19.086 1.00 85.69 79 HIS A CA 1
ATOM 642 C C . HIS A 1 79 ? 7.608 10.639 -19.233 1.00 85.69 79 HIS A C 1
ATOM 644 O O . HIS A 1 79 ? 8.389 9.710 -19.403 1.00 85.69 79 HIS A O 1
ATOM 650 N N . ASP A 1 80 ? 8.041 11.886 -19.039 1.00 86.88 80 ASP A N 1
ATOM 651 C CA . ASP A 1 80 ? 9.459 12.271 -19.104 1.00 86.88 80 ASP A CA 1
ATOM 652 C C . ASP A 1 80 ? 10.348 11.529 -18.081 1.00 86.88 80 ASP A C 1
ATOM 654 O O . ASP A 1 80 ? 11.569 11.464 -18.239 1.00 86.88 80 ASP A O 1
ATOM 658 N N . THR A 1 81 ? 9.754 10.930 -17.038 1.00 88.94 81 THR A N 1
ATOM 659 C CA . THR A 1 81 ? 10.492 10.138 -16.038 1.00 88.94 81 THR A CA 1
ATOM 660 C C . THR A 1 81 ? 10.969 8.775 -16.552 1.00 88.94 81 THR A C 1
ATOM 662 O O . THR A 1 81 ? 11.913 8.221 -15.988 1.00 88.94 81 THR A O 1
ATOM 665 N N . GLU A 1 82 ? 10.383 8.267 -17.643 1.00 89.19 82 GLU A N 1
ATOM 666 C CA . GLU A 1 82 ? 10.698 6.976 -18.279 1.00 89.19 82 GLU A CA 1
ATOM 667 C C . GLU A 1 82 ? 12.204 6.823 -18.569 1.00 89.19 82 GLU A C 1
ATOM 669 O O . GLU A 1 82 ? 12.803 5.774 -18.325 1.00 89.19 82 GLU A O 1
ATOM 674 N N . ASN A 1 83 ? 12.834 7.917 -19.012 1.00 89.25 83 ASN A N 1
ATOM 675 C CA . ASN A 1 83 ? 14.228 7.967 -19.456 1.00 89.25 83 ASN A CA 1
ATOM 676 C C . ASN A 1 83 ? 15.218 8.461 -18.377 1.00 89.25 83 ASN A C 1
ATOM 678 O O . ASN A 1 83 ? 16.414 8.592 -18.648 1.00 89.25 83 ASN A O 1
ATOM 682 N N . LEU A 1 84 ? 14.768 8.731 -17.144 1.00 90.69 84 LEU A N 1
ATOM 683 C CA . LEU A 1 84 ? 15.668 9.089 -16.036 1.00 90.69 84 LEU A CA 1
ATOM 684 C C . LEU A 1 84 ? 16.634 7.932 -15.719 1.00 90.69 84 LEU A C 1
ATOM 686 O O . LEU A 1 84 ? 16.192 6.788 -15.752 1.00 90.69 84 LEU A O 1
ATOM 690 N N . PRO A 1 85 ? 17.910 8.175 -15.353 1.00 91.81 85 PRO A N 1
ATOM 691 C CA . PRO A 1 85 ? 18.816 7.151 -14.812 1.00 91.81 85 PRO A CA 1
ATOM 692 C C . PRO A 1 85 ? 18.235 6.367 -13.621 1.00 91.81 85 PRO A C 1
ATOM 694 O O . PRO A 1 85 ? 17.375 6.880 -12.902 1.00 91.81 85 PRO A O 1
ATOM 697 N N . TRP A 1 86 ? 18.701 5.130 -13.405 1.00 89.31 86 TRP A N 1
ATOM 698 C CA . TRP A 1 86 ? 18.138 4.200 -12.408 1.00 89.31 86 TRP A CA 1
ATOM 699 C C . TRP A 1 86 ? 18.156 4.776 -10.986 1.00 89.31 86 TRP A C 1
ATOM 701 O O . TRP A 1 86 ? 17.176 4.681 -10.253 1.00 89.31 86 TRP A O 1
ATOM 711 N N . GLU A 1 87 ? 19.227 5.481 -10.639 1.00 90.75 87 GLU A N 1
ATOM 712 C CA . GLU A 1 87 ? 19.435 6.124 -9.342 1.00 90.75 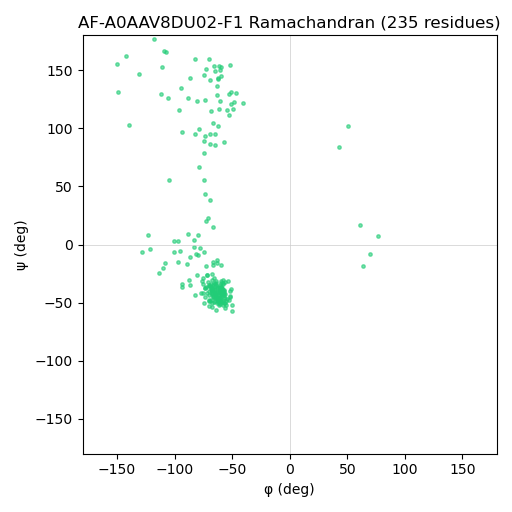87 GLU A CA 1
ATOM 713 C C . GLU A 1 87 ? 18.378 7.210 -9.094 1.00 90.75 87 GLU A C 1
ATOM 715 O O . GLU A 1 87 ? 17.871 7.358 -7.984 1.00 90.75 87 GLU A O 1
ATOM 720 N N . LYS A 1 88 ? 17.987 7.942 -10.147 1.00 92.94 88 LYS A N 1
ATOM 721 C CA . LYS A 1 88 ? 16.903 8.932 -10.083 1.00 92.94 88 LYS A CA 1
ATOM 722 C C . LYS A 1 88 ? 15.527 8.267 -10.053 1.00 92.94 88 LYS A C 1
ATOM 724 O O . LYS A 1 88 ? 14.629 8.781 -9.394 1.00 92.94 88 LYS A O 1
ATOM 729 N N . TRP A 1 89 ? 15.357 7.129 -10.726 1.00 92.69 89 TRP A N 1
ATOM 730 C CA . TRP A 1 89 ? 14.114 6.359 -10.668 1.00 92.69 89 TRP A CA 1
ATOM 731 C C . TRP A 1 89 ? 13.856 5.758 -9.274 1.00 92.69 89 TRP A C 1
ATOM 733 O O . TRP A 1 89 ? 12.719 5.771 -8.798 1.00 92.69 89 TRP A O 1
ATOM 743 N N . LEU A 1 90 ? 14.905 5.302 -8.579 1.00 91.12 90 LEU A N 1
ATOM 744 C CA . LEU A 1 90 ? 14.821 4.883 -7.176 1.00 91.12 90 LEU A CA 1
ATOM 745 C C . LEU A 1 90 ? 14.358 6.032 -6.267 1.00 91.12 90 LEU A C 1
ATOM 747 O O . LEU A 1 90 ? 13.476 5.821 -5.435 1.00 91.12 90 LEU A O 1
ATOM 751 N N . VAL A 1 91 ? 14.874 7.252 -6.467 1.00 92.44 91 VAL A N 1
ATOM 752 C CA . VAL A 1 91 ? 14.408 8.451 -5.741 1.00 92.44 91 VAL A CA 1
ATOM 753 C C . VAL A 1 91 ? 12.933 8.743 -6.040 1.00 92.44 91 VAL A C 1
ATOM 755 O O . VAL A 1 91 ? 12.147 8.857 -5.104 1.00 92.44 91 VAL A O 1
ATOM 758 N N . VAL A 1 92 ? 12.517 8.757 -7.314 1.00 93.31 92 VAL A N 1
ATOM 759 C CA . VAL A 1 92 ? 11.101 8.938 -7.706 1.00 93.31 92 VAL A CA 1
ATOM 760 C C . VAL A 1 92 ? 10.193 7.879 -7.063 1.00 93.31 92 VAL A C 1
ATOM 762 O O . VAL A 1 92 ? 9.101 8.204 -6.598 1.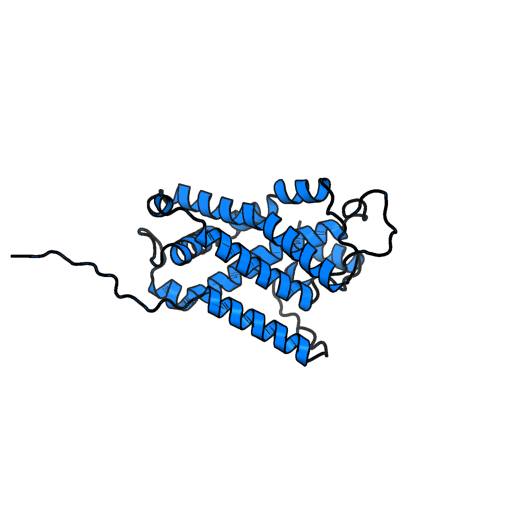00 93.31 92 VAL A O 1
ATOM 765 N N . SER A 1 93 ? 10.648 6.627 -6.984 1.00 92.50 93 SER A N 1
ATOM 766 C CA . SER A 1 93 ? 9.912 5.525 -6.347 1.00 92.50 93 SER A CA 1
ATOM 767 C C . SER A 1 93 ? 9.788 5.708 -4.827 1.00 92.50 93 SER A C 1
ATOM 769 O O . SER A 1 93 ? 8.713 5.494 -4.262 1.00 92.50 93 SER A O 1
ATOM 771 N N . ALA A 1 94 ? 10.857 6.154 -4.162 1.00 92.31 94 ALA A N 1
ATOM 772 C CA . ALA A 1 94 ? 10.852 6.454 -2.732 1.00 92.31 94 ALA A CA 1
ATOM 773 C C . ALA A 1 94 ? 9.974 7.677 -2.398 1.00 92.31 94 ALA A C 1
ATOM 775 O O . ALA A 1 94 ? 9.178 7.614 -1.462 1.00 92.31 94 ALA A O 1
ATOM 776 N N . ASP A 1 95 ? 10.038 8.754 -3.186 1.00 92.56 95 ASP A N 1
ATOM 777 C CA . ASP A 1 95 ? 9.199 9.952 -3.018 1.00 92.56 95 ASP A CA 1
ATOM 778 C C . ASP A 1 95 ? 7.712 9.669 -3.298 1.00 92.56 95 ASP A C 1
ATOM 780 O O . ASP A 1 95 ? 6.817 10.198 -2.618 1.00 92.56 95 ASP A O 1
ATOM 784 N N . LEU A 1 96 ? 7.423 8.783 -4.262 1.00 94.31 96 LEU A N 1
ATOM 785 C CA . LEU A 1 96 ? 6.077 8.263 -4.492 1.00 94.31 96 LEU A CA 1
ATOM 786 C C . LEU A 1 96 ? 5.545 7.627 -3.206 1.00 94.31 96 LEU A C 1
ATOM 788 O O . LEU A 1 96 ? 4.503 8.072 -2.714 1.00 94.31 96 LEU A O 1
ATOM 792 N N . ILE A 1 97 ? 6.291 6.674 -2.639 1.00 92.38 97 ILE A N 1
ATOM 793 C CA . ILE A 1 97 ? 5.939 5.945 -1.412 1.00 92.38 97 ILE A CA 1
ATOM 794 C C . ILE A 1 97 ? 5.838 6.878 -0.200 1.00 92.38 97 ILE A C 1
ATOM 796 O O . ILE A 1 97 ? 4.838 6.825 0.517 1.00 92.38 97 ILE A O 1
ATOM 800 N N . LYS A 1 98 ? 6.796 7.792 0.008 1.00 91.25 98 LYS A N 1
ATOM 801 C CA . LYS A 1 98 ? 6.777 8.742 1.136 1.00 91.25 98 LYS A CA 1
ATOM 802 C C . LYS A 1 98 ? 5.498 9.569 1.119 1.00 91.25 98 LYS A C 1
ATOM 804 O O . LYS A 1 98 ? 4.802 9.691 2.123 1.00 91.25 98 LYS A O 1
ATOM 809 N N . GLY A 1 99 ? 5.140 10.082 -0.055 1.00 91.62 99 GLY A N 1
ATOM 810 C CA . GLY A 1 99 ? 3.910 10.842 -0.231 1.00 91.62 99 GLY A CA 1
ATOM 811 C C . GLY A 1 99 ? 2.630 10.005 -0.369 1.00 91.62 99 GLY A C 1
ATOM 812 O O . GLY A 1 99 ? 1.615 10.603 -0.708 1.00 91.62 99 GLY A O 1
ATOM 813 N N . LEU A 1 100 ? 2.643 8.677 -0.171 1.00 92.62 100 LEU A N 1
ATOM 814 C CA . LEU A 1 100 ? 1.420 7.873 0.014 1.00 92.62 100 LEU A CA 1
ATOM 815 C C . LEU A 1 100 ? 0.974 7.832 1.478 1.00 92.62 100 LEU A C 1
ATOM 817 O O . LEU A 1 100 ? -0.227 7.844 1.736 1.00 92.62 100 LEU A O 1
ATOM 821 N N . VAL A 1 101 ? 1.928 7.827 2.417 1.00 90.38 101 VAL A N 1
ATOM 822 C CA . VAL A 1 101 ? 1.695 7.604 3.856 1.00 90.38 101 VAL A CA 1
ATOM 823 C C . VAL A 1 101 ? 0.581 8.501 4.398 1.00 90.38 101 VAL A C 1
ATOM 825 O O . VAL A 1 101 ? -0.430 8.006 4.893 1.00 90.38 101 VAL A O 1
ATOM 828 N N . ARG A 1 102 ? 0.726 9.826 4.252 1.00 89.50 102 ARG A N 1
ATOM 829 C CA . ARG A 1 102 ? -0.271 10.786 4.743 1.00 89.50 102 ARG A CA 1
ATOM 830 C C . ARG A 1 102 ? -1.609 10.704 3.981 1.00 89.50 102 ARG A C 1
ATOM 832 O O . ARG A 1 102 ? -2.621 10.607 4.668 1.00 89.50 102 ARG A O 1
ATOM 839 N N . PRO A 1 103 ? -1.679 10.731 2.631 1.00 91.88 103 PRO A N 1
ATOM 840 C CA . PRO A 1 103 ? -2.957 10.604 1.922 1.00 91.88 103 PRO A CA 1
ATOM 841 C C . PRO A 1 103 ? -3.745 9.330 2.237 1.00 91.88 103 PRO A C 1
ATOM 843 O O . PRO A 1 103 ? -4.963 9.409 2.369 1.00 91.88 103 PRO A O 1
ATOM 846 N N . VAL A 1 104 ? -3.077 8.181 2.390 1.00 94.19 104 VAL A N 1
ATOM 847 C CA . VAL A 1 104 ? -3.741 6.925 2.774 1.00 94.19 104 VAL A CA 1
ATOM 848 C C . VAL A 1 104 ? -4.213 6.983 4.226 1.00 94.19 104 VAL A C 1
ATOM 850 O O . VAL A 1 104 ? -5.379 6.699 4.476 1.00 94.19 104 VAL A O 1
ATOM 853 N N . PHE A 1 105 ? -3.359 7.406 5.171 1.00 91.06 105 PHE A N 1
ATOM 854 C CA . PHE A 1 105 ? -3.740 7.515 6.586 1.00 91.06 105 PHE A CA 1
ATOM 855 C C . PHE A 1 105 ? -4.951 8.438 6.779 1.00 91.06 105 PHE A C 1
ATOM 857 O O . PHE A 1 105 ? -5.922 8.039 7.410 1.00 91.06 105 PHE A O 1
ATOM 864 N N . MET A 1 106 ? -4.913 9.652 6.212 1.00 87.69 106 MET A N 1
ATOM 865 C CA . MET A 1 106 ? -6.019 10.614 6.316 1.00 87.69 106 MET A CA 1
ATOM 866 C C . MET A 1 106 ? -7.315 10.010 5.768 1.00 87.69 106 MET A C 1
ATOM 868 O O . MET A 1 106 ? -8.312 9.949 6.482 1.00 87.69 106 MET A O 1
ATOM 872 N N . LYS A 1 107 ? -7.273 9.483 4.535 1.00 91.50 107 LYS A N 1
ATOM 873 C CA . LYS A 1 107 ? -8.453 8.942 3.855 1.00 91.50 107 LYS A CA 1
ATOM 874 C C . LYS A 1 107 ? -9.039 7.715 4.560 1.00 91.50 107 LYS A C 1
ATOM 876 O O . LYS A 1 107 ? -10.253 7.534 4.527 1.00 91.50 107 LYS A O 1
ATOM 881 N N . TRP A 1 108 ? -8.194 6.897 5.188 1.00 92.62 108 TRP A N 1
ATOM 882 C CA . TRP A 1 108 ? -8.615 5.754 5.994 1.00 92.62 108 TRP A CA 1
ATOM 883 C C . TRP A 1 108 ? -9.341 6.198 7.263 1.00 92.62 108 TRP A C 1
ATOM 885 O O . TRP A 1 108 ? -10.493 5.820 7.451 1.00 92.62 108 TRP A O 1
ATOM 895 N N . ILE A 1 109 ? -8.738 7.074 8.071 1.00 87.25 109 ILE A N 1
ATOM 896 C CA . ILE A 1 109 ? -9.383 7.597 9.286 1.00 87.25 109 ILE A CA 1
ATOM 897 C C . ILE A 1 109 ? -10.704 8.318 8.959 1.00 87.25 109 ILE A C 1
ATOM 899 O O . ILE A 1 109 ? -11.685 8.131 9.673 1.00 87.25 109 ILE A O 1
ATOM 903 N N . GLU A 1 110 ? -10.765 9.070 7.855 1.00 85.75 110 GLU A N 1
ATOM 904 C CA . GLU A 1 110 ? -11.996 9.707 7.355 1.00 85.75 110 GLU A CA 1
ATOM 905 C C . GLU A 1 110 ? -13.118 8.699 7.021 1.00 85.75 110 GLU A C 1
ATOM 907 O O . GLU A 1 110 ? -14.290 8.994 7.256 1.00 85.75 110 GLU A O 1
ATOM 912 N N . GLU A 1 111 ? -12.798 7.515 6.480 1.00 88.69 111 GLU A N 1
ATOM 913 C CA . GLU A 1 111 ? -13.805 6.480 6.181 1.00 88.69 111 GLU A CA 1
ATOM 914 C C . GLU A 1 111 ? -14.264 5.732 7.431 1.00 88.69 111 GLU A C 1
ATOM 916 O O . GLU A 1 111 ? -15.465 5.527 7.603 1.00 88.69 111 GLU A O 1
ATOM 921 N N . GLU A 1 112 ? -13.351 5.381 8.338 1.00 86.88 112 GLU A N 1
ATOM 922 C CA . GLU A 1 112 ? -13.728 4.713 9.588 1.00 86.88 112 GLU A CA 1
ATOM 923 C C . GLU A 1 112 ? -14.586 5.634 10.485 1.00 86.88 112 GLU A C 1
ATOM 925 O O . GLU A 1 112 ? -15.621 5.201 10.995 1.00 86.88 112 GLU A O 1
ATOM 930 N N . GLN A 1 113 ? -14.244 6.930 10.594 1.00 80.19 113 GLN A N 1
ATOM 931 C CA . GLN A 1 113 ? -15.075 7.936 11.284 1.00 80.19 113 GLN A CA 1
ATOM 932 C C . GLN A 1 113 ? -16.503 8.002 10.711 1.00 80.19 113 GLN A C 1
ATOM 934 O O . GLN A 1 113 ? -17.480 8.078 11.461 1.00 80.19 113 GLN A O 1
ATOM 939 N N . ALA A 1 114 ? -16.636 7.965 9.379 1.00 82.62 114 ALA A N 1
ATOM 940 C CA . ALA A 1 114 ? -17.933 8.014 8.708 1.00 82.62 114 ALA A CA 1
ATOM 941 C C . ALA A 1 114 ? -18.783 6.754 8.966 1.00 82.62 114 ALA A C 1
ATOM 943 O O . ALA A 1 114 ? -20.012 6.847 9.027 1.00 82.62 114 ALA A O 1
ATOM 944 N N . LEU A 1 115 ? -18.149 5.590 9.158 1.00 83.56 115 LEU A N 1
ATOM 945 C CA . LEU A 1 115 ? -18.824 4.333 9.498 1.00 83.56 115 LEU A CA 1
ATOM 946 C C . LEU A 1 115 ? -19.316 4.302 10.955 1.00 83.56 115 LEU A C 1
ATOM 948 O O . LEU A 1 115 ? -20.422 3.817 11.205 1.00 83.56 115 LEU A O 1
ATOM 952 N N . GLU A 1 116 ? -18.563 4.874 11.901 1.00 73.00 116 GLU A N 1
ATOM 953 C CA . GLU A 1 116 ? -18.994 5.007 13.306 1.00 73.00 116 GLU A CA 1
ATOM 954 C C . GLU A 1 116 ? -20.195 5.957 13.497 1.00 73.00 116 GLU A C 1
ATOM 956 O O . GLU A 1 116 ? -20.838 5.929 14.547 1.00 73.00 116 GLU A O 1
ATOM 961 N N . LYS A 1 117 ? -20.525 6.789 12.494 1.00 65.75 117 LYS A N 1
ATOM 962 C CA . LYS A 1 117 ? -21.534 7.875 12.560 1.00 65.75 117 LYS A CA 1
ATOM 963 C C . LYS A 1 117 ? -21.213 8.962 13.597 1.00 65.75 117 LYS A C 1
ATOM 965 O O . LYS A 1 117 ? -22.092 9.745 13.965 1.00 65.75 117 LYS A O 1
ATOM 970 N N . ASN A 1 118 ? -19.964 9.022 14.049 1.00 60.34 118 ASN A N 1
ATOM 971 C CA . ASN A 1 118 ? -19.459 10.084 14.908 1.00 60.34 118 ASN A CA 1
ATOM 972 C C . ASN A 1 118 ? -19.357 11.411 14.132 1.00 60.34 118 ASN A C 1
ATOM 974 O O . ASN A 1 118 ? -19.322 11.435 12.900 1.00 60.34 118 ASN A O 1
ATOM 978 N N . GLN A 1 119 ? -19.310 12.539 14.849 1.00 56.31 119 GLN A N 1
ATOM 979 C CA . GLN A 1 119 ? -18.944 13.814 14.222 1.00 56.31 119 GLN A CA 1
ATOM 980 C C . GLN A 1 119 ? -17.498 13.714 13.698 1.00 56.31 119 GLN A C 1
ATOM 982 O O . GLN A 1 119 ? -16.644 13.190 14.418 1.00 56.31 119 GLN A O 1
ATOM 987 N N . PRO A 1 120 ? -17.195 14.203 12.479 1.00 56.81 120 PRO A N 1
ATOM 988 C CA . PRO A 1 120 ? -15.861 14.093 11.897 1.00 56.81 120 PRO A CA 1
ATOM 989 C C . PRO A 1 120 ? -14.879 14.994 12.655 1.00 56.81 120 PRO A C 1
ATOM 991 O O . PRO A 1 120 ? -14.766 16.193 12.385 1.00 56.81 120 PRO A O 1
ATOM 994 N N . TYR A 1 121 ? -14.169 14.424 13.631 1.00 62.66 121 TYR A N 1
ATOM 995 C CA . TYR A 1 121 ? -13.177 15.160 14.402 1.00 62.66 121 TYR A CA 1
ATOM 996 C C . TYR A 1 121 ? -11.926 15.394 13.548 1.00 62.66 121 TYR A C 1
ATOM 998 O O . TYR A 1 121 ? -11.318 14.469 13.000 1.00 62.66 121 TYR A O 1
ATOM 1006 N N . LYS A 1 122 ? -11.542 16.666 13.413 1.00 63.22 122 LYS A N 1
ATOM 1007 C CA . LYS A 1 122 ? -10.383 17.075 12.618 1.00 63.22 122 LYS A CA 1
ATOM 1008 C C . LYS A 1 122 ? -9.103 16.594 13.306 1.00 63.22 122 LYS A C 1
ATOM 1010 O O . LYS A 1 122 ? -8.755 17.100 14.370 1.00 63.22 122 LYS A O 1
ATOM 1015 N N . LEU A 1 123 ? -8.373 15.676 12.667 1.00 65.88 123 LEU A N 1
ATOM 1016 C CA . LEU A 1 123 ? -7.050 15.247 13.132 1.00 65.88 123 LEU A CA 1
ATOM 1017 C C . LEU A 1 123 ? -6.143 16.458 13.390 1.00 65.88 123 LEU A C 1
ATOM 1019 O O . LEU A 1 123 ? -6.014 17.347 12.543 1.00 65.88 123 LEU A O 1
ATOM 1023 N N . SER A 1 124 ? -5.507 16.475 14.562 1.00 67.12 124 SER A N 1
ATOM 1024 C CA . SER A 1 124 ? -4.724 17.620 15.019 1.00 67.12 124 SER A CA 1
ATOM 1025 C C . SER A 1 124 ? -3.567 17.958 14.068 1.00 67.12 124 SER A C 1
ATOM 1027 O O . SER A 1 124 ? -2.974 17.093 13.407 1.00 67.12 124 SER A O 1
ATOM 1029 N N . ASP A 1 125 ? -3.164 19.231 14.046 1.00 68.94 125 ASP A N 1
ATOM 1030 C CA . ASP A 1 125 ? -1.987 19.660 13.282 1.00 68.94 125 ASP A CA 1
ATOM 1031 C C . ASP A 1 125 ? -0.688 19.009 13.805 1.00 68.94 125 ASP A C 1
ATOM 1033 O O . ASP A 1 125 ? 0.343 19.061 13.135 1.00 68.94 125 ASP A O 1
ATOM 1037 N N . VAL A 1 126 ? -0.710 18.382 14.992 1.00 66.12 126 VAL A N 1
ATOM 1038 C CA . VAL A 1 126 ? 0.387 17.553 15.519 1.00 66.12 126 VAL A CA 1
ATOM 1039 C C . VAL A 1 126 ? 0.448 16.207 14.791 1.00 66.12 126 VAL A C 1
ATOM 1041 O O . VAL A 1 126 ? 1.507 15.861 14.269 1.00 66.12 126 VAL A O 1
ATOM 1044 N N . VAL A 1 127 ? -0.676 15.487 14.673 1.00 71.06 127 VAL A N 1
ATOM 1045 C CA . VAL A 1 127 ? -0.760 14.231 13.896 1.00 71.06 127 VAL A CA 1
ATOM 1046 C C . VAL A 1 127 ? -0.398 14.481 12.432 1.00 71.06 127 VAL A C 1
ATOM 1048 O O . VAL A 1 127 ? 0.414 13.758 11.854 1.00 71.06 127 VAL A O 1
ATOM 1051 N N . THR A 1 128 ? -0.915 15.570 11.857 1.00 73.75 128 THR A N 1
ATOM 1052 C CA . THR A 1 128 ? -0.623 15.984 10.477 1.00 73.75 128 THR A CA 1
ATOM 1053 C C . THR A 1 128 ? 0.867 16.259 10.229 1.00 73.75 128 THR A C 1
ATOM 1055 O O . THR A 1 128 ? 1.374 15.934 9.153 1.00 73.75 128 THR A O 1
ATOM 1058 N N . ARG A 1 129 ? 1.588 16.827 11.209 1.00 73.75 129 ARG A N 1
ATOM 1059 C CA . ARG A 1 129 ? 3.053 16.997 11.144 1.00 73.75 129 ARG A CA 1
ATOM 1060 C C . ARG A 1 129 ? 3.791 15.675 11.331 1.00 73.75 129 ARG A C 1
ATOM 1062 O O . ARG A 1 129 ? 4.659 15.363 10.524 1.00 73.75 129 ARG A O 1
ATOM 1069 N N . LYS A 1 130 ? 3.396 14.855 12.311 1.00 77.69 130 LYS A N 1
ATOM 1070 C CA . LYS A 1 130 ? 3.996 13.531 12.540 1.00 77.69 130 LYS A CA 1
ATOM 1071 C C . LYS A 1 130 ? 3.953 12.672 11.268 1.00 77.69 130 LYS A C 1
ATOM 1073 O O . LYS A 1 130 ? 4.986 12.185 10.839 1.00 77.69 130 LYS A O 1
ATOM 1078 N N . LEU A 1 131 ? 2.809 12.617 10.582 1.00 79.94 131 LEU A N 1
ATOM 1079 C CA . LEU A 1 131 ? 2.631 11.921 9.293 1.00 79.94 131 LEU A CA 1
ATOM 1080 C C . LEU A 1 131 ? 3.459 12.477 8.118 1.00 79.94 131 LEU A C 1
ATOM 1082 O O . LEU A 1 131 ? 3.549 11.830 7.077 1.00 79.94 131 LEU A O 1
ATOM 1086 N N . LYS A 1 132 ? 4.005 13.691 8.237 1.00 77.12 132 LYS A N 1
ATOM 1087 C CA . LYS A 1 132 ? 4.872 14.323 7.230 1.00 77.12 132 LYS A CA 1
ATOM 1088 C C . LYS A 1 132 ? 6.354 14.063 7.516 1.00 77.12 132 LYS A C 1
ATOM 1090 O O . LYS A 1 132 ? 7.139 13.911 6.579 1.00 77.12 132 LYS A O 1
ATOM 1095 N N . ASP A 1 133 ? 6.715 14.054 8.795 1.00 77.38 133 ASP A N 1
ATOM 1096 C CA . ASP A 1 133 ? 8.099 14.012 9.264 1.00 77.38 133 ASP A CA 1
ATOM 1097 C C . ASP A 1 133 ? 8.533 12.585 9.700 1.00 77.38 133 ASP A C 1
ATOM 1099 O O . ASP A 1 133 ? 9.713 12.344 9.960 1.00 77.38 133 ASP A O 1
ATOM 1103 N N . ASP A 1 134 ? 7.609 11.613 9.732 1.00 78.00 134 ASP A N 1
ATOM 1104 C CA . ASP A 1 134 ? 7.891 10.196 9.998 1.00 78.00 134 ASP A CA 1
ATOM 1105 C C . ASP A 1 134 ? 8.458 9.463 8.763 1.00 78.00 134 ASP A C 1
ATOM 1107 O O . ASP A 1 134 ? 7.745 9.007 7.867 1.00 78.00 134 ASP A O 1
ATOM 1111 N N . ASP A 1 135 ? 9.783 9.308 8.755 1.00 83.56 135 ASP A N 1
ATOM 1112 C CA . ASP A 1 135 ? 10.529 8.530 7.763 1.00 83.56 135 ASP A CA 1
ATOM 1113 C C . ASP A 1 135 ? 10.704 7.033 8.113 1.00 83.56 135 ASP A C 1
ATOM 1115 O O . ASP A 1 135 ? 11.441 6.336 7.410 1.00 83.56 135 ASP A O 1
ATOM 1119 N N . ARG A 1 136 ? 10.051 6.479 9.155 1.00 84.94 136 ARG A N 1
ATOM 1120 C CA . ARG A 1 136 ? 10.154 5.042 9.524 1.00 84.94 136 ARG A CA 1
ATOM 1121 C C . ARG A 1 136 ? 9.870 4.127 8.329 1.00 84.94 136 ARG A C 1
ATOM 1123 O O . ARG A 1 136 ? 10.610 3.171 8.104 1.00 84.94 136 ARG A O 1
ATOM 1130 N N . ILE A 1 137 ? 8.828 4.436 7.555 1.00 85.81 137 ILE A N 1
ATOM 1131 C CA . ILE A 1 137 ? 8.386 3.637 6.400 1.00 85.81 137 ILE A CA 1
ATOM 1132 C C . ILE A 1 137 ? 9.425 3.689 5.270 1.00 85.81 137 ILE A C 1
ATOM 1134 O O . ILE A 1 137 ? 9.727 2.661 4.670 1.00 85.81 137 ILE A O 1
ATOM 1138 N N . ILE A 1 138 ? 10.052 4.846 5.033 1.00 86.69 138 ILE A N 1
ATOM 1139 C CA . ILE A 1 138 ? 11.118 4.996 4.029 1.00 86.69 138 ILE A CA 1
ATOM 1140 C C . ILE A 1 138 ? 12.426 4.343 4.481 1.00 86.69 138 ILE A C 1
ATOM 1142 O O . ILE A 1 138 ? 13.097 3.699 3.673 1.00 86.69 138 ILE A O 1
ATOM 1146 N N . ARG A 1 139 ? 12.763 4.405 5.776 1.00 87.25 139 ARG A N 1
ATOM 1147 C CA . ARG A 1 139 ? 13.886 3.634 6.334 1.00 87.25 139 ARG A CA 1
ATOM 1148 C C . ARG A 1 139 ? 13.659 2.129 6.157 1.00 87.25 139 ARG A C 1
ATOM 1150 O O . ARG A 1 139 ? 14.545 1.471 5.622 1.00 87.25 139 ARG A O 1
ATOM 1157 N N . LYS A 1 140 ? 12.469 1.613 6.511 1.00 85.25 140 LYS A N 1
ATOM 1158 C CA . LYS A 1 140 ? 12.059 0.215 6.264 1.00 85.25 140 LYS A CA 1
ATOM 1159 C C . LYS A 1 140 ? 12.110 -0.149 4.770 1.00 85.25 140 LYS A C 1
ATOM 1161 O O . LYS A 1 140 ? 12.574 -1.231 4.435 1.00 85.25 140 LYS A O 1
ATOM 1166 N N . PHE A 1 141 ? 11.662 0.732 3.870 1.00 85.00 141 PHE A N 1
ATOM 1167 C CA . PHE A 1 141 ? 11.685 0.494 2.418 1.00 85.00 141 PHE A CA 1
ATOM 1168 C C . PHE A 1 141 ? 13.125 0.314 1.926 1.00 85.00 141 PHE A C 1
ATOM 1170 O O . PHE A 1 141 ? 13.448 -0.720 1.342 1.00 85.00 141 PHE A O 1
ATOM 1177 N N . ASN A 1 142 ? 14.004 1.263 2.257 1.00 84.69 142 ASN A N 1
ATOM 1178 C CA . ASN A 1 142 ? 15.412 1.240 1.861 1.00 84.69 142 ASN A CA 1
ATOM 1179 C C . ASN A 1 142 ? 16.188 0.054 2.467 1.00 84.69 142 ASN A C 1
ATOM 1181 O O . ASN A 1 142 ? 17.060 -0.496 1.799 1.00 84.69 142 ASN A O 1
ATOM 1185 N N . SER A 1 143 ? 15.875 -0.377 3.697 1.00 85.06 143 SER A N 1
ATOM 1186 C CA . SER A 1 143 ? 16.539 -1.524 4.340 1.00 85.06 143 SER A CA 1
ATOM 1187 C C . SER A 1 143 ? 15.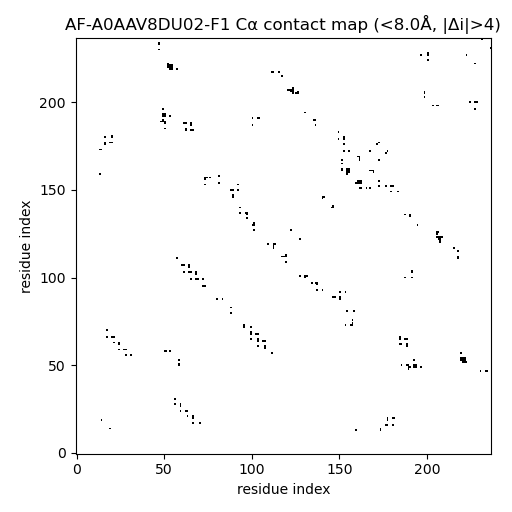930 -2.894 4.010 1.00 85.06 143 SER A C 1
ATOM 1189 O O . SER A 1 143 ? 16.541 -3.913 4.319 1.00 85.06 143 SER A O 1
ATOM 1191 N N . SER A 1 144 ? 14.757 -2.948 3.366 1.00 80.88 144 SER A N 1
ATOM 1192 C CA . SER A 1 144 ? 14.016 -4.199 3.111 1.00 80.88 144 SER A CA 1
ATOM 1193 C C . SER A 1 144 ? 14.690 -5.187 2.151 1.00 80.88 144 SER A C 1
ATOM 1195 O O . SER A 1 144 ? 14.247 -6.329 2.050 1.00 80.88 144 SER A O 1
ATOM 1197 N N . GLY A 1 145 ? 15.666 -4.737 1.355 1.00 86.31 145 GLY A N 1
ATOM 1198 C CA . GLY A 1 145 ? 16.169 -5.468 0.184 1.00 86.31 145 GLY A CA 1
ATOM 1199 C C . GLY A 1 145 ? 15.184 -5.541 -0.998 1.00 86.31 145 GLY A C 1
ATOM 1200 O O . GLY A 1 145 ? 15.575 -5.953 -2.086 1.00 86.31 145 GLY A O 1
ATOM 1201 N N . LYS A 1 146 ? 13.928 -5.100 -0.829 1.00 90.62 146 LYS A N 1
ATOM 1202 C CA . LYS A 1 146 ? 12.875 -5.107 -1.862 1.00 90.62 146 LYS A CA 1
ATOM 1203 C C . LYS A 1 146 ? 12.745 -3.785 -2.625 1.00 90.62 146 LYS A C 1
ATOM 1205 O O . LYS A 1 146 ? 11.981 -3.722 -3.584 1.00 90.62 146 LYS A O 1
ATOM 1210 N N . ALA A 1 147 ? 13.484 -2.741 -2.241 1.00 91.38 147 ALA A N 1
ATOM 1211 C CA . ALA A 1 147 ? 13.379 -1.404 -2.834 1.00 91.38 147 ALA A CA 1
ATOM 1212 C C . ALA A 1 147 ? 13.494 -1.409 -4.373 1.00 91.38 147 ALA A C 1
ATOM 1214 O O . ALA A 1 147 ? 12.663 -0.807 -5.051 1.00 91.38 147 ALA A O 1
ATOM 1215 N N . GLU A 1 148 ? 14.461 -2.145 -4.935 1.00 91.81 148 GLU A N 1
ATOM 1216 C CA . GLU A 1 148 ? 14.623 -2.266 -6.392 1.00 91.81 148 GLU A CA 1
ATOM 1217 C C . GLU A 1 148 ? 13.493 -3.059 -7.064 1.00 91.81 148 GLU A C 1
ATOM 1219 O O . GLU A 1 148 ? 13.080 -2.723 -8.174 1.00 91.81 148 GLU A O 1
ATOM 1224 N N . LEU A 1 149 ? 12.973 -4.098 -6.403 1.00 94.06 149 LEU A N 1
ATOM 1225 C CA . LEU A 1 149 ? 11.863 -4.917 -6.897 1.00 94.06 149 LEU A CA 1
ATOM 1226 C C . LEU A 1 149 ? 10.575 -4.085 -6.979 1.00 94.06 149 LEU A C 1
ATOM 1228 O O . LEU A 1 149 ? 9.933 -4.037 -8.028 1.00 94.06 149 LEU A O 1
ATOM 1232 N N . TYR A 1 150 ? 10.247 -3.368 -5.902 1.00 94.56 150 TYR A N 1
ATOM 1233 C CA . TYR A 1 150 ? 9.114 -2.447 -5.853 1.00 94.56 150 TYR A CA 1
ATOM 1234 C C . TYR A 1 150 ? 9.279 -1.287 -6.853 1.00 94.56 150 TYR A C 1
ATOM 1236 O O . TYR A 1 150 ? 8.331 -0.955 -7.558 1.00 94.56 150 TYR A O 1
ATOM 1244 N N . ALA A 1 151 ? 10.479 -0.713 -6.999 1.00 94.12 151 ALA A N 1
ATOM 1245 C CA . ALA A 1 151 ? 10.741 0.335 -7.989 1.00 94.12 151 ALA A CA 1
ATOM 1246 C C . ALA A 1 151 ? 10.592 -0.157 -9.443 1.00 94.12 151 ALA A C 1
ATOM 1248 O O . ALA A 1 151 ? 10.055 0.571 -10.281 1.00 94.12 151 ALA A O 1
ATOM 1249 N N . ASN A 1 152 ? 11.010 -1.391 -9.757 1.00 94.19 152 ASN A N 1
ATOM 1250 C CA . ASN A 1 152 ? 10.752 -1.998 -11.068 1.00 94.19 152 ASN A CA 1
ATOM 1251 C C . ASN A 1 152 ? 9.256 -2.288 -11.280 1.00 94.19 152 ASN A C 1
ATOM 1253 O O . ASN A 1 152 ? 8.756 -2.048 -12.378 1.00 94.19 152 ASN A O 1
ATOM 1257 N N . LEU A 1 153 ? 8.525 -2.729 -10.247 1.00 94.62 153 LEU A N 1
ATOM 1258 C CA . LEU A 1 153 ? 7.073 -2.917 -10.334 1.00 94.62 153 LEU A CA 1
ATOM 1259 C C . LEU A 1 153 ? 6.348 -1.588 -10.606 1.00 94.62 153 LEU A C 1
ATOM 1261 O O . LEU A 1 153 ? 5.512 -1.536 -11.501 1.00 94.62 153 LEU A O 1
ATOM 1265 N N . ILE A 1 154 ? 6.692 -0.503 -9.899 1.00 95.06 154 ILE A N 1
ATOM 1266 C CA . ILE A 1 154 ? 6.131 0.842 -10.139 1.00 95.06 154 ILE A CA 1
ATOM 1267 C C . ILE A 1 154 ? 6.370 1.275 -11.595 1.00 95.06 154 ILE A C 1
ATOM 1269 O O . ILE A 1 154 ? 5.461 1.806 -12.233 1.00 95.06 154 ILE A O 1
ATOM 1273 N N . PHE A 1 155 ? 7.564 1.015 -12.145 1.00 94.06 155 PHE A N 1
ATOM 1274 C CA . PHE A 1 155 ? 7.877 1.311 -13.547 1.00 94.06 155 PHE A CA 1
ATOM 1275 C C . PHE A 1 155 ? 6.994 0.489 -14.495 1.00 94.06 155 PHE A C 1
ATOM 1277 O O . PHE A 1 155 ? 6.345 1.042 -15.383 1.00 94.06 155 PHE A O 1
ATOM 1284 N N . PHE A 1 156 ? 6.917 -0.825 -14.275 1.00 93.19 156 PHE A N 1
ATOM 1285 C CA . PHE A 1 156 ? 6.132 -1.737 -15.103 1.00 93.19 156 PHE A CA 1
ATOM 1286 C C . PHE A 1 156 ? 4.635 -1.395 -15.090 1.00 93.19 156 PHE A C 1
ATOM 1288 O O . PHE A 1 156 ? 4.011 -1.323 -16.148 1.00 93.19 156 PHE A O 1
ATOM 1295 N N . LEU A 1 157 ? 4.075 -1.095 -13.914 1.00 92.81 157 LEU A N 1
ATOM 1296 C CA . LEU A 1 157 ? 2.682 -0.671 -13.750 1.00 92.81 157 LEU A CA 1
ATOM 1297 C C . LEU A 1 157 ? 2.393 0.693 -14.399 1.00 92.81 157 LEU A C 1
ATOM 1299 O O . LEU A 1 157 ? 1.263 0.925 -14.826 1.00 92.81 157 LEU A O 1
ATOM 1303 N N . ARG A 1 158 ? 3.389 1.588 -14.501 1.00 93.50 158 ARG A N 1
ATOM 1304 C CA . ARG A 1 158 ? 3.229 2.903 -15.141 1.00 93.50 158 ARG A CA 1
ATOM 1305 C C . ARG A 1 158 ? 3.343 2.872 -16.664 1.00 93.50 158 ARG A C 1
ATOM 1307 O O . ARG A 1 158 ? 2.603 3.586 -17.350 1.00 93.50 158 ARG A O 1
ATOM 1314 N N . PHE A 1 159 ? 4.321 2.135 -17.179 1.00 90.94 159 PHE A N 1
ATOM 1315 C CA . PHE A 1 159 ? 4.737 2.208 -18.583 1.00 90.94 159 PHE A CA 1
ATOM 1316 C C . PHE A 1 159 ? 4.337 0.971 -19.401 1.00 90.94 159 PHE A C 1
ATOM 1318 O O . PHE A 1 159 ? 4.320 1.029 -20.628 1.00 90.94 159 PHE A O 1
ATOM 1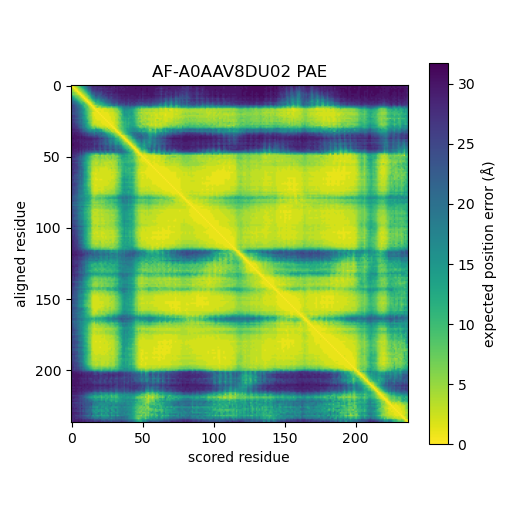325 N N . GLY A 1 160 ? 3.968 -0.138 -18.751 1.00 88.25 160 GLY A N 1
ATOM 1326 C CA . GLY A 1 160 ? 3.532 -1.376 -19.407 1.00 88.25 160 GLY A CA 1
ATOM 1327 C C . GLY A 1 160 ? 4.662 -2.220 -20.009 1.00 88.25 160 GLY A C 1
ATOM 1328 O O . GLY A 1 160 ? 4.387 -3.204 -20.692 1.00 88.25 160 GLY A O 1
ATOM 1329 N N . PHE A 1 161 ? 5.923 -1.852 -19.767 1.00 87.81 161 PHE A N 1
ATOM 1330 C CA . PHE A 1 161 ? 7.115 -2.588 -20.190 1.00 87.81 161 PHE A CA 1
ATOM 1331 C C . PHE A 1 161 ? 8.201 -2.520 -19.110 1.00 87.81 161 PHE A C 1
ATOM 1333 O O . PHE A 1 161 ? 8.144 -1.681 -18.210 1.00 87.81 161 PHE A O 1
ATOM 1340 N N . VAL A 1 162 ? 9.189 -3.416 -19.175 1.00 88.25 162 VAL A N 1
ATOM 1341 C CA . VAL A 1 162 ? 10.298 -3.442 -18.208 1.00 88.25 162 VAL A CA 1
ATOM 1342 C C . VAL A 1 162 ? 11.492 -2.652 -18.729 1.00 88.25 162 VAL A C 1
ATOM 1344 O O . VAL A 1 162 ? 11.893 -2.776 -19.886 1.00 88.25 162 VAL A O 1
ATOM 1347 N N . ARG A 1 163 ? 12.061 -1.837 -17.843 1.00 82.69 163 ARG A N 1
ATOM 1348 C CA . ARG A 1 163 ? 13.233 -0.999 -18.081 1.00 82.69 163 ARG A CA 1
ATOM 1349 C C . ARG A 1 163 ? 14.469 -1.825 -18.476 1.00 82.69 163 ARG A C 1
ATOM 1351 O O . ARG A 1 163 ? 14.703 -2.896 -17.929 1.00 82.69 163 ARG A O 1
ATOM 1358 N N . ASN A 1 164 ? 15.310 -1.276 -19.353 1.00 75.88 164 ASN A N 1
ATOM 1359 C CA . ASN A 1 164 ? 16.641 -1.808 -19.661 1.00 75.88 164 ASN A CA 1
ATOM 1360 C C . ASN A 1 164 ? 17.735 -0.836 -19.147 1.00 75.88 164 ASN A C 1
ATOM 1362 O O . ASN A 1 164 ? 17.641 0.358 -19.444 1.00 75.88 164 ASN A O 1
ATOM 1366 N N . PRO A 1 165 ? 18.758 -1.292 -18.394 1.00 72.38 165 PRO A N 1
ATOM 1367 C CA . PRO A 1 165 ? 18.884 -2.621 -17.795 1.00 72.38 165 PRO A CA 1
ATOM 1368 C C . PRO A 1 165 ? 17.939 -2.809 -16.597 1.00 72.38 165 PRO A C 1
ATOM 1370 O O . PRO A 1 165 ? 17.620 -1.858 -15.884 1.00 72.38 165 PRO A O 1
ATOM 1373 N N . SER A 1 166 ? 17.536 -4.058 -16.370 1.00 78.81 166 SER A N 1
ATOM 1374 C CA . SER A 1 166 ? 16.893 -4.542 -15.147 1.00 78.81 166 SER A CA 1
ATOM 1375 C C . SER A 1 166 ? 17.259 -6.015 -14.944 1.00 78.81 166 SER A C 1
ATOM 1377 O O . SER A 1 166 ? 17.585 -6.711 -15.906 1.00 78.81 166 SER A O 1
ATOM 1379 N N . TYR A 1 167 ? 17.211 -6.491 -13.699 1.00 81.56 167 TYR A N 1
ATOM 1380 C CA . TYR A 1 167 ? 17.373 -7.913 -13.360 1.00 81.56 167 TYR A CA 1
ATOM 1381 C C . TYR A 1 167 ? 16.097 -8.736 -13.595 1.00 81.56 167 TYR A C 1
ATOM 1383 O O . TYR A 1 167 ? 16.130 -9.962 -13.516 1.00 81.56 167 TYR A O 1
ATOM 1391 N N . TYR A 1 168 ? 14.982 -8.062 -13.875 1.00 87.56 168 TYR A N 1
ATOM 1392 C CA . TYR A 1 168 ? 13.670 -8.652 -14.106 1.00 87.56 168 TYR A CA 1
ATOM 1393 C C . TYR A 1 168 ? 13.281 -8.482 -15.578 1.00 87.56 168 TYR A C 1
ATOM 1395 O O . TYR A 1 168 ? 13.697 -7.521 -16.225 1.00 87.56 168 TYR A O 1
ATOM 1403 N N . ASP A 1 169 ? 12.453 -9.382 -16.107 1.00 87.75 169 ASP A N 1
ATOM 1404 C CA . ASP A 1 169 ? 11.902 -9.277 -17.460 1.00 87.75 169 ASP A CA 1
ATOM 1405 C C . ASP A 1 169 ? 10.364 -9.169 -17.445 1.00 87.75 169 ASP A C 1
ATOM 1407 O O . ASP A 1 169 ? 9.708 -9.192 -16.399 1.00 87.75 169 ASP A O 1
ATOM 1411 N N . THR A 1 170 ? 9.762 -9.005 -18.626 1.00 87.56 170 THR A N 1
ATOM 1412 C CA . THR A 1 170 ? 8.295 -8.880 -18.745 1.00 87.56 170 THR A CA 1
ATOM 1413 C C . THR A 1 170 ? 7.575 -10.184 -18.379 1.00 87.56 170 THR A C 1
ATOM 1415 O O . THR A 1 170 ? 6.427 -10.150 -17.932 1.00 87.56 170 THR A O 1
ATOM 1418 N N . LYS A 1 171 ? 8.246 -11.336 -18.507 1.00 89.06 171 LYS A N 1
ATOM 1419 C CA . LYS A 1 171 ? 7.700 -12.636 -18.115 1.00 89.06 171 LYS A CA 1
ATOM 1420 C C . LYS A 1 171 ? 7.582 -12.727 -16.590 1.00 89.06 171 LYS A C 1
ATOM 1422 O O . LYS A 1 171 ? 6.498 -13.026 -16.098 1.00 89.06 171 LYS A O 1
ATOM 1427 N N . PHE A 1 172 ? 8.635 -12.369 -15.857 1.00 91.00 172 PHE A N 1
ATOM 1428 C CA . PHE A 1 172 ? 8.662 -12.319 -14.395 1.00 91.00 172 PHE A CA 1
ATOM 1429 C C . PHE A 1 172 ? 7.512 -11.475 -13.828 1.00 91.00 172 PHE A C 1
ATOM 1431 O O . PHE A 1 172 ? 6.780 -11.947 -12.961 1.00 91.00 172 PHE A O 1
ATOM 1438 N N . PHE A 1 173 ? 7.272 -10.267 -14.353 1.00 90.06 173 PHE A N 1
ATOM 1439 C CA . PHE A 1 173 ? 6.131 -9.461 -13.897 1.00 90.06 173 PHE A CA 1
ATOM 1440 C C . PHE A 1 173 ? 4.768 -10.002 -14.354 1.00 90.06 173 PHE A C 1
ATOM 1442 O O . PHE A 1 173 ? 3.783 -9.819 -13.644 1.00 90.06 173 PHE A O 1
ATOM 1449 N N . THR A 1 174 ? 4.691 -10.730 -15.471 1.00 87.31 174 THR A N 1
ATOM 1450 C CA . THR A 1 174 ? 3.454 -11.424 -15.881 1.00 87.31 174 THR A CA 1
ATOM 1451 C C . THR A 1 174 ? 3.127 -12.612 -14.961 1.00 87.31 174 THR A C 1
ATOM 1453 O O . THR A 1 174 ? 1.956 -12.868 -14.687 1.00 87.31 174 THR A O 1
ATOM 1456 N N . GLU A 1 175 ? 4.143 -13.320 -14.456 1.00 89.94 175 GLU A N 1
ATOM 1457 C CA . GLU A 1 175 ? 3.994 -14.501 -13.586 1.00 89.94 175 GLU A CA 1
ATOM 1458 C C . GLU A 1 175 ? 3.893 -14.152 -12.086 1.00 89.94 175 GLU A C 1
ATOM 1460 O O . GLU A 1 175 ? 3.231 -14.875 -11.334 1.00 89.94 175 GLU A O 1
ATOM 1465 N N . HIS A 1 176 ? 4.525 -13.056 -11.645 1.00 91.62 176 HIS A N 1
ATOM 1466 C CA . HIS A 1 176 ? 4.684 -12.705 -10.223 1.00 91.62 176 HIS A CA 1
ATOM 1467 C C . HIS A 1 176 ? 4.248 -11.279 -9.841 1.00 91.62 176 HIS A C 1
ATOM 1469 O O . HIS A 1 176 ? 4.228 -10.939 -8.657 1.00 91.62 176 HIS A O 1
ATOM 1475 N N . GLY A 1 177 ? 3.892 -10.421 -10.805 1.00 91.44 177 GLY A N 1
ATOM 1476 C CA . GLY A 1 177 ? 3.607 -9.001 -10.555 1.00 91.44 177 GLY A CA 1
ATOM 1477 C C . GLY A 1 177 ? 2.459 -8.746 -9.577 1.00 91.44 177 GLY A C 1
ATOM 1478 O O . GLY A 1 177 ? 2.520 -7.781 -8.819 1.00 91.44 177 GLY A O 1
ATOM 1479 N N . ILE A 1 178 ? 1.455 -9.632 -9.529 1.00 92.25 178 ILE A N 1
ATOM 1480 C CA . ILE A 1 178 ? 0.341 -9.505 -8.581 1.00 92.25 178 ILE A CA 1
ATOM 1481 C C . ILE A 1 178 ? 0.776 -9.821 -7.145 1.00 92.25 178 ILE A C 1
ATOM 1483 O O . ILE A 1 178 ? 0.439 -9.068 -6.240 1.00 92.25 178 ILE A O 1
ATOM 1487 N N . GLN A 1 179 ? 1.598 -10.851 -6.929 1.00 92.88 179 GLN A N 1
ATOM 1488 C CA . GLN A 1 179 ? 2.114 -11.194 -5.601 1.00 92.88 179 GLN A CA 1
ATOM 1489 C C . GLN A 1 179 ? 3.093 -10.130 -5.084 1.00 92.88 179 GLN A C 1
ATOM 1491 O O . GLN A 1 179 ? 3.126 -9.848 -3.890 1.00 92.88 179 GLN A O 1
ATOM 1496 N N . ILE A 1 180 ? 3.871 -9.507 -5.978 1.00 94.62 180 ILE A N 1
ATOM 1497 C CA . ILE A 1 180 ? 4.761 -8.386 -5.628 1.00 94.62 180 ILE A CA 1
ATOM 1498 C C . ILE A 1 180 ? 3.935 -7.131 -5.293 1.00 94.62 180 ILE A C 1
ATOM 1500 O O . ILE A 1 180 ? 4.299 -6.392 -4.379 1.00 94.62 180 ILE A O 1
ATOM 1504 N N . LEU A 1 181 ? 2.809 -6.901 -5.983 1.00 95.31 181 LEU A N 1
ATOM 1505 C CA . LEU A 1 181 ? 1.864 -5.838 -5.632 1.00 95.31 181 LEU A CA 1
ATOM 1506 C C . LEU A 1 181 ? 1.225 -6.106 -4.260 1.00 95.31 181 LEU A C 1
ATOM 1508 O O . LEU A 1 181 ? 1.254 -5.225 -3.411 1.00 95.31 181 LEU A O 1
ATOM 1512 N N . GLU A 1 182 ? 0.722 -7.315 -4.006 1.00 93.31 182 GLU A N 1
ATOM 1513 C CA . GLU A 1 182 ? 0.149 -7.731 -2.713 1.00 93.31 182 GLU A CA 1
ATOM 1514 C C . GLU A 1 182 ? 1.148 -7.544 -1.550 1.00 93.31 182 GLU A C 1
ATOM 1516 O O . GLU A 1 182 ? 0.814 -6.937 -0.532 1.00 93.31 182 GLU A O 1
ATOM 1521 N N . ASP A 1 183 ? 2.401 -7.971 -1.728 1.00 94.56 183 ASP A N 1
ATOM 1522 C CA . ASP A 1 183 ? 3.512 -7.772 -0.784 1.00 94.56 183 ASP A CA 1
ATOM 1523 C C . ASP A 1 183 ? 3.830 -6.279 -0.549 1.00 94.56 183 ASP A C 1
ATOM 1525 O O . ASP A 1 183 ? 4.022 -5.845 0.591 1.00 94.56 183 ASP A O 1
ATOM 1529 N N . MET A 1 184 ? 3.793 -5.459 -1.606 1.00 94.44 184 MET A N 1
ATOM 1530 C CA . MET A 1 184 ? 3.961 -4.004 -1.515 1.00 94.44 184 MET A CA 1
ATOM 1531 C C . MET A 1 184 ? 2.789 -3.320 -0.786 1.00 94.44 184 MET A C 1
ATOM 1533 O O . MET A 1 184 ? 3.024 -2.417 0.020 1.00 94.44 184 MET A O 1
ATOM 1537 N N . LEU A 1 185 ? 1.542 -3.748 -1.016 1.00 94.81 185 LEU A N 1
ATOM 1538 C CA . LEU A 1 185 ? 0.360 -3.245 -0.303 1.00 94.81 185 LEU A CA 1
ATOM 1539 C C . LEU A 1 185 ? 0.444 -3.569 1.191 1.00 94.81 185 LEU A C 1
ATOM 1541 O O . LEU A 1 185 ? 0.244 -2.681 2.017 1.00 94.81 185 LEU A O 1
ATOM 1545 N N . ILE A 1 186 ? 0.796 -4.811 1.539 1.00 92.50 186 ILE A N 1
ATOM 1546 C CA . ILE A 1 186 ? 0.982 -5.252 2.929 1.00 92.50 186 ILE A CA 1
ATOM 1547 C C . ILE A 1 186 ? 2.114 -4.464 3.600 1.00 92.50 186 ILE A C 1
ATOM 1549 O O . ILE A 1 186 ? 1.958 -4.027 4.738 1.00 92.50 186 ILE A O 1
ATOM 1553 N N . PHE A 1 187 ? 3.227 -4.223 2.899 1.00 92.88 187 PHE A N 1
ATOM 1554 C CA . PHE A 1 187 ? 4.335 -3.404 3.398 1.00 92.88 187 PHE A CA 1
ATOM 1555 C C . PHE A 1 187 ? 3.911 -1.955 3.708 1.00 92.88 187 PHE A C 1
ATOM 1557 O O . PHE A 1 187 ? 4.236 -1.425 4.774 1.00 92.88 187 PHE A O 1
ATOM 1564 N N . LEU A 1 188 ? 3.170 -1.313 2.798 1.00 93.50 188 LEU A N 1
ATOM 1565 C CA . LEU A 1 188 ? 2.666 0.051 2.987 1.00 93.50 188 LEU A CA 1
ATOM 1566 C C . LEU A 1 188 ? 1.639 0.117 4.129 1.00 93.50 188 LEU A C 1
ATOM 1568 O O . LEU A 1 188 ? 1.735 0.987 4.998 1.00 93.50 188 LEU A O 1
ATOM 1572 N N . ALA A 1 189 ? 0.697 -0.827 4.157 1.00 93.75 189 ALA A N 1
ATOM 1573 C CA . ALA A 1 189 ? -0.351 -0.903 5.165 1.00 93.75 189 ALA A CA 1
ATOM 1574 C C . ALA A 1 189 ? 0.198 -1.250 6.565 1.00 93.75 189 ALA A C 1
ATOM 1576 O O . ALA A 1 189 ? -0.264 -0.660 7.536 1.00 93.75 189 ALA A O 1
ATOM 1577 N N . ASP A 1 190 ? 1.223 -2.107 6.701 1.00 91.19 190 ASP A N 1
ATOM 1578 C CA . ASP A 1 190 ? 1.947 -2.314 7.974 1.00 91.19 190 ASP A CA 1
ATOM 1579 C C . ASP A 1 190 ? 2.581 -1.017 8.481 1.00 91.19 190 ASP A C 1
ATOM 1581 O O . ASP A 1 190 ? 2.461 -0.680 9.661 1.00 91.19 190 ASP A O 1
ATOM 1585 N N . GLY A 1 191 ? 3.229 -0.269 7.584 1.00 90.06 191 GLY A N 1
ATOM 1586 C CA . GLY A 1 191 ? 3.806 1.029 7.905 1.00 90.06 191 GLY A CA 1
ATOM 1587 C C . GLY A 1 191 ? 2.760 1.991 8.468 1.00 90.06 191 GLY A C 1
ATOM 1588 O O . GLY A 1 191 ? 2.950 2.556 9.544 1.00 90.06 191 GLY A O 1
ATOM 1589 N N . ILE A 1 192 ? 1.630 2.132 7.777 1.00 90.56 192 ILE A N 1
ATOM 1590 C CA . ILE A 1 192 ? 0.550 3.056 8.150 1.00 90.56 192 ILE A CA 1
ATOM 1591 C C . ILE A 1 192 ? -0.174 2.591 9.423 1.00 90.56 192 ILE A C 1
ATOM 1593 O O . ILE A 1 192 ? -0.425 3.408 10.313 1.00 90.56 192 ILE A O 1
ATOM 1597 N N . ALA A 1 193 ? -0.409 1.284 9.570 1.00 89.81 193 ALA A N 1
ATOM 1598 C CA . ALA A 1 193 ? -0.914 0.687 10.802 1.00 89.81 193 ALA A CA 1
ATOM 1599 C C . ALA A 1 193 ? 0.026 0.979 11.981 1.00 89.81 193 ALA A C 1
ATOM 1601 O O . ALA A 1 193 ? -0.450 1.377 13.039 1.00 89.81 193 ALA A O 1
ATOM 1602 N N . SER A 1 194 ? 1.352 0.882 11.808 1.00 86.69 194 SER A N 1
ATOM 1603 C CA . SER A 1 194 ? 2.301 1.226 12.878 1.00 86.69 194 SER A CA 1
ATOM 1604 C C . SER A 1 194 ? 2.179 2.693 13.322 1.00 86.69 194 SER A C 1
ATOM 1606 O O . SER A 1 194 ? 2.170 2.965 14.519 1.00 86.69 194 SER A O 1
ATOM 1608 N N . VAL A 1 195 ? 1.948 3.644 12.408 1.00 84.69 195 VAL A N 1
ATOM 1609 C CA . VAL A 1 195 ? 1.715 5.047 12.805 1.00 84.69 195 VAL A CA 1
ATOM 1610 C C . VAL A 1 195 ? 0.420 5.197 13.616 1.00 84.69 195 VAL A C 1
ATOM 1612 O O . VAL A 1 195 ? 0.423 5.902 14.626 1.00 84.69 195 VAL A O 1
ATOM 1615 N N . TYR A 1 196 ? -0.664 4.504 13.241 1.00 84.69 196 TYR A N 1
ATOM 1616 C CA . TYR A 1 196 ? -1.907 4.481 14.032 1.00 84.69 196 TYR A CA 1
ATOM 1617 C C . TYR A 1 196 ? -1.683 3.874 15.426 1.00 84.69 196 TYR A C 1
ATOM 1619 O O . TYR A 1 196 ? -2.034 4.501 16.425 1.00 84.69 196 TYR A O 1
ATOM 1627 N N . LEU A 1 197 ? -1.022 2.713 15.513 1.00 82.56 197 LEU A N 1
ATOM 1628 C CA . LEU A 1 197 ? -0.717 2.060 16.790 1.00 82.56 197 LEU A CA 1
ATOM 1629 C C . LEU A 1 197 ? 0.164 2.938 17.697 1.00 82.56 197 LEU A C 1
ATOM 1631 O O . LEU A 1 197 ? -0.040 2.937 18.908 1.00 82.56 197 LEU A O 1
ATOM 1635 N N . GLU A 1 198 ? 1.099 3.729 17.152 1.00 79.50 198 GLU A N 1
ATOM 1636 C CA . GLU A 1 198 ? 1.867 4.694 17.958 1.00 79.50 198 GLU A CA 1
ATOM 1637 C C . GLU A 1 198 ? 0.980 5.814 18.520 1.00 79.50 198 GLU A C 1
ATOM 1639 O O . GLU A 1 198 ? 1.168 6.241 19.657 1.00 79.50 198 GLU A O 1
ATOM 1644 N N . LEU A 1 199 ? 0.014 6.293 17.730 1.00 75.94 199 LEU A N 1
ATOM 1645 C CA . LEU A 1 199 ? -0.888 7.388 18.101 1.00 75.94 199 LEU A CA 1
ATOM 1646 C C . LEU A 1 199 ? -1.921 6.998 19.168 1.00 75.94 199 LEU A C 1
ATOM 1648 O O . LEU A 1 199 ? -2.353 7.878 19.910 1.00 75.94 199 LEU A O 1
ATOM 1652 N N . ILE A 1 200 ? -2.281 5.714 19.273 1.00 72.94 200 ILE A N 1
ATOM 1653 C CA . ILE A 1 200 ? -3.139 5.187 20.352 1.00 72.94 200 ILE A CA 1
ATOM 1654 C C . ILE A 1 200 ? -2.355 4.558 21.521 1.00 72.94 200 ILE A C 1
ATOM 1656 O O . ILE A 1 200 ? -2.931 4.318 22.579 1.00 72.94 200 ILE A O 1
ATOM 1660 N N . SER A 1 201 ? -1.058 4.261 21.351 1.00 67.75 201 SER A N 1
ATOM 1661 C CA . SER A 1 201 ? -0.209 3.654 22.397 1.00 67.75 201 SER A CA 1
ATOM 1662 C C . SER A 1 201 ? 0.486 4.674 23.305 1.00 67.75 201 SER A C 1
ATOM 1664 O O . SER A 1 201 ? 1.000 4.273 24.352 1.00 67.75 201 SER A O 1
ATOM 1666 N N . VAL A 1 202 ? 0.571 5.942 22.905 1.00 55.75 202 VAL A N 1
ATOM 1667 C CA . VAL A 1 202 ? 0.981 7.045 23.788 1.00 55.75 202 VAL A CA 1
ATOM 1668 C C . VAL A 1 202 ? -0.265 7.557 24.511 1.00 55.75 202 VAL A C 1
ATOM 1670 O O . VAL A 1 202 ? -1.334 7.598 23.904 1.00 55.75 202 VAL A O 1
ATOM 1673 N N . ASP A 1 203 ? -0.135 7.947 25.786 1.00 50.03 203 ASP A N 1
ATOM 1674 C CA . ASP A 1 203 ? -1.230 8.552 26.557 1.00 50.03 203 ASP A CA 1
ATOM 1675 C C . ASP A 1 203 ? -1.922 9.645 25.725 1.00 50.03 203 ASP A C 1
ATOM 1677 O O . ASP A 1 203 ? -1.246 10.475 25.114 1.00 50.03 203 ASP A O 1
ATOM 1681 N N . GLY A 1 204 ? -3.257 9.587 25.647 1.00 49.47 204 GLY A N 1
ATOM 1682 C CA . GLY A 1 204 ? -4.070 10.019 24.494 1.00 49.47 204 GLY A CA 1
ATOM 1683 C C . GLY A 1 204 ? -4.164 11.518 24.171 1.00 49.47 204 GLY A C 1
ATOM 1684 O O . GLY A 1 204 ? -5.216 11.983 23.758 1.00 49.47 204 GLY A O 1
ATOM 1685 N N . TYR A 1 205 ? -3.091 12.288 24.313 1.00 43.69 205 TYR A N 1
ATOM 1686 C CA . TYR A 1 205 ? -3.065 13.747 24.171 1.00 43.69 205 TYR A CA 1
ATOM 1687 C C . TYR A 1 205 ? -2.945 14.265 22.721 1.00 43.69 205 TYR A C 1
ATOM 1689 O O . TYR A 1 205 ? -2.819 15.471 22.522 1.00 43.69 205 TYR A O 1
ATOM 1697 N N . TYR A 1 206 ? -2.955 13.396 21.697 1.00 49.25 206 TYR A N 1
ATOM 1698 C CA . TYR A 1 206 ? -2.661 13.800 20.308 1.00 49.25 206 TYR A CA 1
ATOM 1699 C C . TYR A 1 206 ? -3.809 13.715 19.293 1.00 49.25 206 TYR A C 1
ATOM 1701 O O . TYR A 1 206 ? -3.740 14.432 18.290 1.00 49.25 206 TYR A O 1
ATOM 1709 N N . TRP A 1 207 ? -4.835 12.878 19.488 1.00 50.25 207 TRP A N 1
ATOM 1710 C CA . TRP A 1 207 ? -5.895 12.704 18.480 1.00 50.25 207 TRP A CA 1
ATOM 1711 C C . TRP A 1 207 ? -7.011 13.842 18.536 1.00 50.25 207 TRP A C 1
ATOM 1713 O O . TRP A 1 207 ? -7.768 13.954 17.573 1.00 50.25 207 TRP A O 1
ATOM 1723 N N . TYR A 1 208 ? -7.031 14.760 19.549 1.00 50.19 208 TYR A N 1
ATOM 1724 C CA . TYR A 1 208 ? -8.105 15.751 19.980 1.00 50.19 208 TYR A CA 1
ATOM 1725 C C . TYR A 1 208 ? -7.691 17.199 19.653 1.00 50.19 208 TYR A C 1
ATOM 1727 O O . TYR A 1 208 ? -6.518 17.513 19.430 1.00 50.19 208 TYR A O 1
ATOM 1735 N N . SER A 1 209 ? -8.672 18.097 19.740 1.00 42.09 209 SER A N 1
ATOM 1736 C CA . SER A 1 209 ? -8.521 19.462 20.265 1.00 42.09 209 SER A CA 1
ATOM 1737 C C . SER A 1 209 ? -9.207 19.551 21.640 1.00 42.09 209 SER A C 1
ATOM 1739 O O . SER A 1 209 ? -9.989 18.672 21.991 1.00 42.09 209 SER A O 1
ATOM 1741 N N . GLU A 1 210 ? -8.945 20.598 22.426 1.00 43.75 210 GLU A N 1
ATOM 1742 C CA . GLU A 1 210 ? -9.342 20.734 23.849 1.00 43.75 210 GLU A CA 1
ATOM 1743 C C . GLU A 1 210 ? -10.870 20.836 24.128 1.00 43.75 210 GLU A C 1
ATOM 1745 O O . GLU A 1 210 ? -11.275 21.227 25.219 1.00 43.75 210 GLU A O 1
ATOM 1750 N N . GLU A 1 211 ? -11.732 20.496 23.161 1.00 39.81 211 GLU A N 1
ATOM 1751 C CA . GLU A 1 211 ? -13.166 20.838 23.132 1.00 39.81 211 GLU A CA 1
ATOM 1752 C C . GLU A 1 211 ? -14.127 19.630 23.013 1.00 39.81 211 GLU A C 1
ATOM 1754 O O . GLU A 1 211 ? -15.326 19.834 22.819 1.00 39.81 211 GLU A O 1
ATOM 1759 N N . MET A 1 212 ? -13.655 18.377 23.107 1.00 41.06 212 MET A N 1
ATOM 1760 C CA . MET A 1 212 ? -14.523 17.185 23.007 1.00 41.06 212 MET A CA 1
ATOM 1761 C C . MET A 1 212 ? -14.324 16.154 24.124 1.00 41.06 212 MET A C 1
ATOM 1763 O O . MET A 1 212 ? -13.222 15.955 24.630 1.00 41.06 212 MET A O 1
ATOM 1767 N N . ASP A 1 213 ? -15.427 15.490 24.484 1.00 40.28 213 ASP A N 1
ATOM 1768 C CA . ASP A 1 213 ? -15.501 14.480 25.541 1.00 40.28 213 ASP A CA 1
ATOM 1769 C C . ASP A 1 213 ? -14.671 13.220 25.241 1.00 40.28 213 ASP A C 1
ATOM 1771 O O . ASP A 1 213 ? -14.543 12.770 24.101 1.00 40.28 213 ASP A O 1
ATOM 1775 N N . ASN A 1 214 ? -14.178 12.583 26.307 1.00 41.62 214 ASN A N 1
ATOM 1776 C CA . ASN A 1 214 ? -13.277 11.419 26.271 1.00 41.62 214 ASN A CA 1
ATOM 1777 C C . ASN A 1 214 ? -13.933 10.093 25.798 1.00 41.62 214 ASN A C 1
ATOM 1779 O O . ASN A 1 214 ? -13.471 9.014 26.169 1.00 41.62 214 ASN A O 1
ATOM 1783 N N . SER A 1 215 ? -15.038 10.141 25.047 1.00 40.31 215 SER A N 1
ATOM 1784 C CA . SER A 1 215 ? -15.892 8.981 24.739 1.00 40.31 215 SER A CA 1
ATOM 1785 C C . SER A 1 215 ? -15.855 8.506 23.280 1.00 40.31 215 SER A C 1
ATOM 1787 O O . SER A 1 215 ? -16.182 7.349 23.030 1.00 40.31 215 SER A O 1
ATOM 1789 N N . SER A 1 216 ? -15.435 9.344 22.325 1.00 51.16 216 SER A N 1
ATOM 1790 C CA . SER A 1 216 ? -15.424 9.025 20.884 1.00 51.16 216 SER A CA 1
ATOM 1791 C C . SER A 1 216 ? -14.014 8.735 20.346 1.00 51.16 216 SER A C 1
ATOM 1793 O O . SER A 1 216 ? -13.533 9.397 19.426 1.00 51.16 216 SER A O 1
ATOM 1795 N N . ALA A 1 217 ? -13.314 7.778 20.957 1.00 55.78 217 ALA A N 1
ATOM 1796 C CA . ALA A 1 217 ? -12.060 7.255 20.416 1.00 55.78 217 ALA A CA 1
ATOM 1797 C C . ALA A 1 217 ? -12.341 6.218 19.323 1.00 55.78 217 ALA A C 1
ATOM 1799 O O . ALA A 1 217 ? -13.002 5.222 19.592 1.00 55.78 217 ALA A O 1
ATOM 1800 N N . LEU A 1 218 ? -11.805 6.441 18.122 1.00 66.25 218 LEU A N 1
ATOM 1801 C CA . LEU A 1 218 ? -11.948 5.557 16.963 1.00 66.25 218 LEU A CA 1
ATOM 1802 C C . LEU A 1 218 ? -11.222 4.216 17.196 1.00 66.25 218 LEU A C 1
ATOM 1804 O O . LEU A 1 218 ? -9.985 4.155 17.128 1.00 66.25 218 LEU A O 1
ATOM 1808 N N . VAL A 1 219 ? -11.972 3.144 17.479 1.00 70.94 219 VAL A N 1
ATOM 1809 C CA . VAL A 1 219 ? -11.412 1.829 17.859 1.00 70.94 219 VAL A CA 1
ATOM 1810 C C . VAL A 1 219 ? -11.260 0.925 16.634 1.00 70.94 219 VAL A C 1
ATOM 1812 O O . VAL A 1 219 ? -12.194 0.238 16.234 1.00 70.94 219 VAL A O 1
ATOM 1815 N N . LEU A 1 220 ? -10.052 0.882 16.061 1.00 75.62 220 LEU A N 1
ATOM 1816 C CA . LEU A 1 220 ? -9.726 0.045 14.889 1.00 75.62 220 LEU A CA 1
ATOM 1817 C C . LEU A 1 220 ? -8.983 -1.254 15.257 1.00 75.62 220 LEU A C 1
ATOM 1819 O O . LEU A 1 220 ? -8.554 -2.005 14.378 1.00 75.62 220 LEU A O 1
ATOM 1823 N N . CYS A 1 221 ? -8.786 -1.499 16.554 1.00 72.50 221 CYS A N 1
ATOM 1824 C CA . CYS A 1 221 ? -8.172 -2.708 17.086 1.00 72.50 221 CYS A CA 1
ATOM 1825 C C . CYS A 1 221 ? -8.726 -3.077 18.469 1.00 72.50 221 CYS A C 1
ATOM 1827 O O . CYS A 1 221 ? -8.666 -2.282 19.410 1.00 72.50 221 CYS A O 1
ATOM 1829 N N . SER A 1 222 ? -9.117 -4.336 18.650 1.00 67.81 222 SER A N 1
ATOM 1830 C CA . SER A 1 222 ? -9.550 -4.913 19.935 1.00 67.81 222 SER A CA 1
ATOM 1831 C C . SER A 1 222 ? -8.416 -5.154 20.959 1.00 67.81 222 SER A C 1
ATOM 1833 O O . SER A 1 222 ? -8.554 -5.945 21.898 1.00 67.81 222 SER A O 1
ATOM 1835 N N . LEU A 1 223 ? -7.263 -4.487 20.814 1.00 63.28 223 LEU A N 1
ATOM 1836 C CA . LEU A 1 223 ? -6.093 -4.684 21.674 1.00 63.28 223 LEU A CA 1
ATOM 1837 C C . LEU A 1 223 ? -6.104 -3.790 22.921 1.00 63.28 223 LEU A C 1
ATOM 1839 O O . LEU A 1 223 ? -6.101 -2.567 22.843 1.00 63.28 223 LEU A O 1
ATOM 1843 N N . SER A 1 224 ? -5.969 -4.412 24.096 1.00 62.47 224 SER A N 1
ATOM 1844 C CA . SER A 1 224 ? -5.654 -3.684 25.335 1.00 62.47 224 SER A CA 1
ATOM 1845 C C . SER A 1 224 ? -4.302 -2.956 25.254 1.00 62.47 224 SER A C 1
ATOM 1847 O O . SER A 1 224 ? -3.368 -3.432 24.603 1.00 62.47 224 SER A O 1
ATOM 1849 N N . THR A 1 225 ? -4.136 -1.874 26.019 1.00 62.91 225 THR A N 1
ATOM 1850 C CA . THR A 1 225 ? -2.865 -1.128 26.154 1.00 62.91 225 THR A CA 1
ATOM 1851 C C . THR A 1 225 ? -1.672 -2.029 26.501 1.00 62.91 225 THR A C 1
ATOM 1853 O O . THR A 1 225 ? -0.586 -1.879 25.943 1.00 62.91 225 THR A O 1
ATOM 1856 N N . ARG A 1 226 ? -1.877 -3.046 27.351 1.00 63.72 226 ARG A N 1
ATOM 1857 C CA . ARG A 1 226 ? -0.860 -4.061 27.683 1.00 63.72 226 ARG A CA 1
ATOM 1858 C C . ARG A 1 226 ? -0.479 -4.943 26.486 1.00 63.72 226 ARG A C 1
ATOM 1860 O O . ARG A 1 226 ? 0.673 -5.363 26.392 1.00 63.72 226 ARG A O 1
ATOM 1867 N N . ALA A 1 227 ? -1.417 -5.231 25.583 1.00 64.69 227 ALA A N 1
ATOM 1868 C CA . ALA A 1 227 ? -1.150 -5.981 24.357 1.00 64.69 227 ALA A CA 1
ATOM 1869 C C . ALA A 1 227 ? -0.423 -5.117 23.311 1.00 64.69 227 ALA A C 1
ATOM 18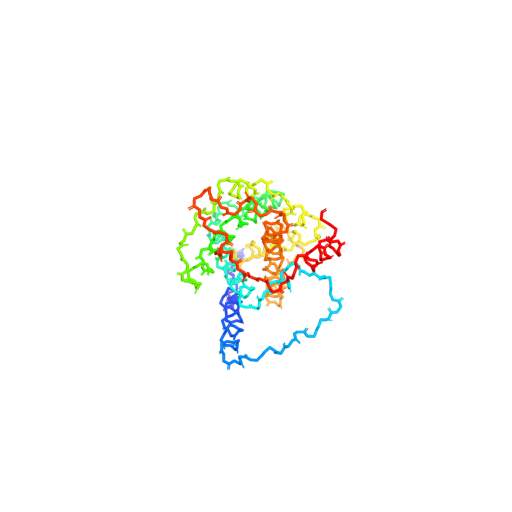71 O O . ALA A 1 227 ? 0.550 -5.592 22.732 1.00 64.69 227 ALA A O 1
ATOM 1872 N N . LEU A 1 228 ? -0.814 -3.846 23.148 1.00 65.31 228 LEU A N 1
ATOM 1873 C CA . LEU A 1 228 ? -0.099 -2.865 22.316 1.00 65.31 228 LEU A CA 1
ATOM 1874 C C . LEU A 1 228 ? 1.357 -2.691 22.776 1.00 65.31 228 LEU A C 1
ATOM 1876 O O . LEU A 1 228 ? 2.288 -2.816 21.983 1.00 65.31 228 LEU A O 1
ATOM 1880 N N . GLN A 1 229 ? 1.570 -2.505 24.082 1.00 65.44 229 GLN A N 1
ATOM 1881 C CA . GLN A 1 229 ? 2.907 -2.382 24.666 1.00 65.44 229 GLN A CA 1
ATOM 1882 C C . GLN A 1 229 ? 3.744 -3.666 24.514 1.00 65.44 229 GLN A C 1
ATOM 1884 O O . GLN A 1 229 ? 4.963 -3.585 24.370 1.00 65.44 229 GLN A O 1
ATOM 1889 N N . LYS A 1 230 ? 3.118 -4.853 24.509 1.00 72.19 230 LYS A N 1
ATOM 1890 C CA . LYS A 1 230 ? 3.813 -6.110 24.194 1.00 72.19 230 LYS A CA 1
ATOM 1891 C C . LYS A 1 230 ? 4.200 -6.175 22.713 1.00 72.19 230 LYS A C 1
ATOM 1893 O O . LYS A 1 230 ? 5.353 -6.461 22.416 1.00 72.19 230 LYS A O 1
ATOM 1898 N N . LEU A 1 231 ? 3.273 -5.861 21.808 1.00 68.50 231 LEU A N 1
ATOM 1899 C CA . LEU A 1 231 ? 3.504 -5.864 20.361 1.00 68.50 231 LEU A CA 1
ATOM 1900 C C . LEU A 1 231 ? 4.630 -4.896 19.962 1.00 68.50 231 LEU A C 1
ATOM 1902 O O . LEU A 1 231 ? 5.491 -5.269 19.173 1.00 68.50 231 LEU A O 1
ATOM 1906 N N . ARG A 1 232 ? 4.680 -3.695 20.560 1.00 67.44 232 ARG A N 1
ATOM 1907 C CA . ARG A 1 232 ? 5.764 -2.721 20.334 1.00 67.44 232 ARG A CA 1
ATOM 1908 C C . ARG A 1 232 ? 7.140 -3.279 20.718 1.00 67.44 232 ARG A C 1
ATOM 1910 O O . ARG A 1 232 ? 8.116 -3.031 20.020 1.00 67.44 232 ARG A O 1
ATOM 1917 N N . ASN A 1 233 ? 7.208 -4.071 21.791 1.00 69.38 233 ASN A N 1
ATOM 1918 C CA . ASN A 1 233 ? 8.444 -4.719 22.237 1.00 69.38 233 ASN A CA 1
ATOM 1919 C C . ASN A 1 233 ? 8.828 -5.930 21.365 1.00 69.38 233 ASN A C 1
ATOM 1921 O O . ASN A 1 233 ? 10.009 -6.195 21.194 1.00 69.38 233 ASN A O 1
ATOM 1925 N N . GLU A 1 234 ? 7.856 -6.656 20.801 1.00 72.00 234 GLU A N 1
ATOM 1926 C CA . GLU A 1 234 ? 8.095 -7.791 19.886 1.00 72.00 234 GLU A CA 1
ATOM 1927 C C . GLU A 1 234 ? 8.475 -7.358 18.453 1.00 72.00 234 GLU A C 1
ATOM 1929 O O . GLU A 1 234 ? 8.759 -8.212 17.614 1.00 72.00 234 GLU A O 1
ATOM 1934 N N . LEU A 1 235 ? 8.489 -6.048 18.174 1.00 64.62 235 LEU A N 1
ATOM 1935 C CA . LEU A 1 235 ? 8.738 -5.458 16.852 1.00 64.62 235 LEU A CA 1
ATOM 1936 C C . LEU A 1 235 ? 9.936 -4.494 16.771 1.00 64.62 235 LEU A C 1
ATOM 1938 O O . LEU A 1 235 ? 10.202 -4.007 15.677 1.00 64.62 235 LEU A O 1
ATOM 1942 N N . GLU A 1 236 ? 10.609 -4.203 17.892 1.00 50.91 236 GLU A N 1
ATOM 1943 C CA . GLU A 1 236 ? 11.763 -3.284 18.024 1.00 50.91 236 GLU A CA 1
ATOM 1944 C C . GLU A 1 236 ? 11.632 -1.954 17.236 1.00 50.91 236 GLU A C 1
ATOM 1946 O O . GLU A 1 236 ? 12.120 -1.795 16.116 1.00 50.91 236 GLU A O 1
ATOM 1951 N N . TRP A 1 237 ? 10.941 -0.986 17.855 1.00 47.69 237 TRP A N 1
ATOM 1952 C CA . TRP A 1 237 ? 10.558 0.320 17.288 1.00 47.69 237 TRP A CA 1
ATOM 1953 C C . TRP A 1 237 ? 11.522 1.479 17.581 1.00 47.69 237 TRP A C 1
ATOM 1955 O O . TRP A 1 237 ? 12.098 1.506 18.687 1.00 47.69 237 TRP A O 1
#

Nearest PDB structures (foldseek):
  2hsb-assembly1_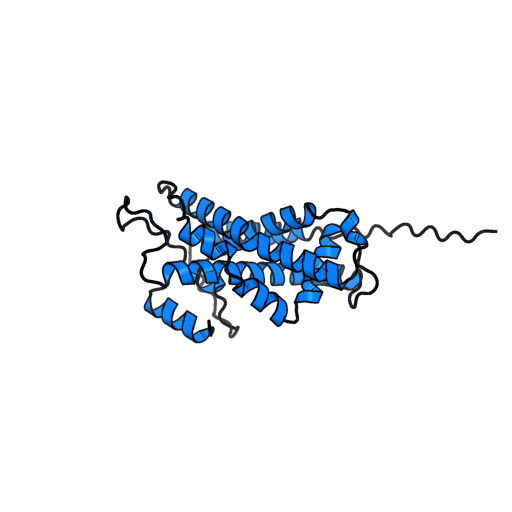A  TM=2.899E-01  e=4.005E+00  Archaeoglobus fulgidus
  8x61-assembly1_D  TM=2.769E-01  e=7.033E+00  Escherichia coli K-12

Radius of gyration: 20.31 Å; Cα contacts (8 Å, |Δi|>4): 166; chains: 1; bounding box: 41×40×77 Å

Sequence (237 aa):
MKFSVDFRADKYKSKDFWSEAQSKLSEALEENIQTGELKSEKRTKHVPLNLFALDLDPRLRLLAITLQKLQDKVNCILHDTENLPWEKWLVVSADLIKGLVRPVFMKWIEEEQALEKNQPYKLSDVVTRKLKDDDRIIRKFNSSGKAELYANLIFFLRFGFVRNPSYYDTKFFTEHGIQILEDMLIFLADGIASVYLELISVDGYYWYSEEMDNSSALVLCSLSTRALQKLRNELEW

Solvent-accessible surface area (backbone atoms only — not comparable to full-atom values): 14418 Å² total; per-residue (Å²): 131,88,86,78,82,79,80,69,72,78,77,68,82,71,76,57,53,65,62,52,54,47,49,56,52,50,51,54,52,53,52,53,75,73,60,83,65,87,76,72,77,78,82,63,96,62,83,84,51,46,40,74,56,34,38,70,67,59,40,53,51,42,42,53,46,42,49,52,53,49,51,55,54,45,69,66,57,62,74,80,57,76,79,49,57,68,74,56,44,48,48,53,44,50,53,53,53,59,67,40,50,42,61,38,50,53,55,41,53,56,49,54,40,60,72,72,67,51,80,84,76,69,72,21,75,63,49,60,45,49,52,69,72,60,52,65,55,56,52,51,41,72,70,61,80,45,47,66,59,54,35,50,48,53,46,29,76,59,70,75,51,64,64,86,88,58,98,62,52,65,63,53,48,74,78,41,40,56,62,52,47,52,52,50,43,51,55,52,36,25,42,49,35,41,56,52,52,54,60,70,69,43,85,77,81,52,70,56,66,103,83,68,73,99,76,81,74,88,80,52,42,92,62,51,71,72,51,50,59,46,51,49,65,78,61,74,122